Protein AF-A0AA35XBF5-F1 (afdb_monomer)

Sequence (201 aa):
MPLGVLSAVRQDTIADYASRIIAIAGVAMPTFWIGILVVYFLVAWFDWLPPLGYANVWDDPWRNLQQMFFPAVALGFYNMALIARVTRSSMLEVFREDYIRTARSKGLREGAVIIRHALKNAFLPIITISGWQVGRLIAGTVVIETIFLVPGMGRLLVDSILHRDYTMIQSIVMVIAFMVLALNLVVDLLYAWLDPRIRYE

Nearest PDB structures (foldseek):
  8wda-assembly1_B  TM=8.797E-01  e=2.941E-09  Mycobacterium tuberculosis H37Rv
  8wd9-assembly1_B  TM=8.761E-01  e=4.282E-09  Mycobacterium tuberculosis H37Rv
  8j5q-assembly1_B  TM=8.219E-01  e=5.401E-08  Mycobacterium tuberculosis H37Rv
  3dhw-assembly1_B  TM=7.199E-01  e=3.329E-02  Escherichia coli K-12
  5cwo-assembly2_B  TM=3.194E-01  e=4.189E+00  synthetic construct

pLDDT: mean 85.46, std 8.57, range [41.94, 95.56]

Radius of gyration: 21.09 Å; Cα contacts (8 Å, |Δi|>4): 185; chains: 1; bounding box: 54×38×58 Å

Structure (mmCIF, N/CA/C/O backbone):
data_AF-A0AA35XBF5-F1
#
_entry.id   AF-A0AA35XBF5-F1
#
loop_
_atom_site.group_PDB
_atom_site.id
_atom_site.type_symbol
_atom_site.label_atom_id
_atom_site.label_alt_id
_atom_site.label_comp_id
_atom_site.label_asym_id
_atom_site.label_entity_id
_atom_site.label_seq_id
_atom_site.pdbx_PDB_ins_code
_atom_site.Cartn_x
_atom_site.Cartn_y
_atom_site.Cartn_z
_atom_site.occupancy
_atom_site.B_iso_or_equiv
_atom_site.auth_seq_id
_atom_site.auth_comp_id
_atom_site.auth_asym_id
_atom_site.auth_atom_id
_atom_site.pdbx_PDB_model_num
ATOM 1 N N . MET A 1 1 ? -4.647 -4.499 6.662 1.00 76.81 1 MET A N 1
ATOM 2 C CA . MET A 1 1 ? -5.833 -4.588 7.546 1.00 76.81 1 MET A CA 1
ATOM 3 C C . MET A 1 1 ? -5.658 -5.559 8.719 1.00 76.81 1 MET A C 1
ATOM 5 O O . MET A 1 1 ? -5.676 -5.066 9.840 1.00 76.81 1 MET A O 1
ATOM 9 N N . PRO A 1 2 ? -5.424 -6.878 8.543 1.00 81.88 2 PRO A N 1
ATOM 10 C CA . PRO A 1 2 ? -5.404 -7.826 9.671 1.00 81.88 2 PRO A CA 1
ATOM 11 C C . PRO A 1 2 ? -4.330 -7.513 10.725 1.00 81.88 2 PRO A C 1
ATOM 13 O O . PRO A 1 2 ? -4.608 -7.604 11.916 1.00 81.88 2 PRO A O 1
ATOM 16 N N . LEU A 1 3 ? -3.147 -7.045 10.304 1.00 81.38 3 LEU A N 1
ATOM 17 C CA . LEU A 1 3 ? -2.089 -6.589 11.218 1.00 81.38 3 LEU A CA 1
ATOM 18 C C . LEU A 1 3 ? -2.539 -5.435 12.130 1.00 81.38 3 LEU A C 1
ATOM 20 O O . LEU A 1 3 ? -2.245 -5.450 13.320 1.00 81.38 3 LEU A O 1
ATOM 24 N N . GLY A 1 4 ? -3.286 -4.465 11.594 1.00 78.81 4 GLY A N 1
ATOM 25 C CA . GLY A 1 4 ? -3.795 -3.335 12.376 1.00 78.81 4 GLY A CA 1
ATOM 26 C C . GLY A 1 4 ? -4.900 -3.738 13.353 1.00 78.81 4 GLY A C 1
ATOM 27 O O . GLY A 1 4 ? -4.926 -3.254 14.479 1.00 78.81 4 GLY A O 1
ATOM 28 N N . VAL A 1 5 ? -5.769 -4.678 12.959 1.00 85.00 5 VAL A N 1
ATOM 29 C CA . VAL A 1 5 ? -6.795 -5.244 13.852 1.00 85.00 5 VAL A CA 1
ATOM 30 C C . VAL A 1 5 ? -6.144 -6.032 14.987 1.00 85.00 5 VAL A C 1
ATOM 32 O O . VAL A 1 5 ? -6.485 -5.822 16.146 1.00 85.00 5 VAL A O 1
ATOM 35 N N . LEU A 1 6 ? -5.176 -6.901 14.675 1.00 84.88 6 LEU A N 1
ATOM 36 C CA . LEU A 1 6 ? -4.470 -7.701 15.678 1.00 84.88 6 LEU A CA 1
ATOM 37 C C . LEU A 1 6 ? -3.740 -6.815 16.697 1.00 84.88 6 LEU A C 1
ATOM 39 O O . LEU A 1 6 ? -3.831 -7.062 17.897 1.00 84.88 6 LEU A O 1
ATOM 43 N N . SER A 1 7 ? -3.062 -5.775 16.212 1.00 81.00 7 SER A N 1
ATOM 44 C CA . SER A 1 7 ? -2.366 -4.774 17.026 1.00 81.00 7 SER A CA 1
ATOM 45 C C . SER A 1 7 ? -3.315 -3.985 17.935 1.00 81.00 7 SER A C 1
ATOM 47 O O . SER A 1 7 ? -3.003 -3.788 19.105 1.00 81.00 7 SER A O 1
ATOM 49 N N . ALA A 1 8 ? -4.497 -3.595 17.445 1.00 80.44 8 ALA A N 1
ATOM 50 C CA . ALA A 1 8 ? -5.493 -2.897 18.258 1.00 80.44 8 ALA A CA 1
ATOM 51 C C . ALA A 1 8 ? -6.139 -3.801 19.318 1.00 80.44 8 ALA A C 1
ATOM 53 O O . ALA A 1 8 ? -6.389 -3.359 20.435 1.00 80.44 8 ALA A O 1
ATOM 54 N N . VAL A 1 9 ? -6.414 -5.065 18.981 1.00 85.12 9 VAL A N 1
ATOM 55 C CA . VAL A 1 9 ? -7.021 -6.037 19.909 1.00 85.12 9 VAL A CA 1
ATOM 56 C C . VAL A 1 9 ? -6.042 -6.434 21.012 1.00 85.12 9 VAL A C 1
ATOM 58 O O . VAL A 1 9 ? -6.444 -6.615 22.157 1.00 85.12 9 VAL A O 1
ATOM 61 N N . ARG A 1 10 ? -4.754 -6.571 20.680 1.00 84.25 10 ARG A N 1
ATOM 62 C CA . ARG A 1 10 ? -3.684 -6.909 21.629 1.00 84.25 10 ARG A CA 1
ATOM 63 C C . ARG A 1 10 ? -2.828 -5.690 21.967 1.00 84.25 10 ARG A C 1
ATOM 65 O O . ARG A 1 10 ? -1.600 -5.767 21.895 1.00 84.25 10 ARG A O 1
ATOM 72 N N . GLN A 1 11 ? -3.476 -4.580 22.305 1.00 83.56 11 GLN A N 1
ATOM 73 C CA . GLN A 1 11 ? -2.803 -3.326 22.637 1.00 83.56 11 GLN A CA 1
ATOM 74 C C . GLN A 1 11 ? -1.725 -3.537 23.718 1.00 83.56 11 GLN A C 1
ATOM 76 O O . GLN A 1 11 ? -1.929 -4.302 24.658 1.00 83.56 11 GLN A O 1
ATOM 81 N N . ASP A 1 12 ? -0.576 -2.875 23.556 1.00 84.00 12 ASP A N 1
ATOM 82 C CA . ASP A 1 12 ? 0.548 -2.870 24.508 1.00 84.00 12 ASP A CA 1
ATOM 83 C C . ASP A 1 12 ? 1.229 -4.238 24.725 1.00 84.00 12 ASP A C 1
ATOM 85 O O . ASP A 1 12 ? 2.049 -4.410 25.626 1.00 84.00 12 ASP A O 1
ATOM 89 N N . THR A 1 13 ? 0.961 -5.213 23.851 1.00 89.19 13 THR A N 1
ATOM 90 C CA . THR A 1 13 ? 1.674 -6.501 23.826 1.00 89.19 13 THR A CA 1
ATOM 91 C C . THR A 1 13 ? 2.880 -6.477 22.884 1.00 89.19 13 THR A C 1
ATOM 93 O O . THR A 1 13 ? 2.988 -5.625 22.004 1.00 89.19 13 THR A O 1
ATOM 96 N N . ILE A 1 14 ? 3.774 -7.468 22.994 1.00 85.25 14 ILE A N 1
ATOM 97 C CA . ILE A 1 14 ? 4.930 -7.636 22.088 1.00 85.25 14 ILE A CA 1
ATOM 98 C C . ILE A 1 14 ? 4.492 -7.660 20.613 1.00 85.25 14 ILE A C 1
ATOM 100 O O . ILE A 1 14 ? 5.166 -7.091 19.757 1.00 85.25 14 ILE A O 1
ATOM 104 N N . ALA A 1 15 ? 3.337 -8.263 20.314 1.00 81.81 15 ALA A N 1
ATOM 105 C CA . ALA A 1 15 ? 2.780 -8.279 18.963 1.00 81.81 15 ALA A CA 1
ATOM 106 C C . ALA A 1 15 ? 2.394 -6.870 18.475 1.00 81.81 15 ALA A C 1
ATOM 108 O O . ALA A 1 15 ? 2.631 -6.543 17.311 1.00 81.81 15 ALA A O 1
ATOM 109 N N . ASP A 1 16 ? 1.852 -6.021 19.356 1.00 85.50 16 ASP A N 1
ATOM 110 C CA . ASP A 1 16 ? 1.576 -4.614 19.052 1.00 85.50 16 ASP A CA 1
ATOM 111 C C . ASP A 1 16 ? 2.882 -3.849 18.798 1.00 85.50 16 ASP A C 1
ATOM 113 O O . ASP A 1 16 ? 3.040 -3.246 17.736 1.00 85.50 16 ASP A O 1
ATOM 117 N N . TYR A 1 17 ? 3.870 -3.962 19.690 1.00 86.62 17 TYR A N 1
ATOM 118 C CA . TYR A 1 17 ? 5.183 -3.329 19.510 1.00 86.62 17 TYR A CA 1
ATOM 119 C C . TYR A 1 17 ? 5.867 -3.738 18.199 1.00 86.62 17 TYR A C 1
ATOM 121 O O . TYR A 1 17 ? 6.285 -2.865 17.436 1.00 86.62 17 TYR A O 1
ATOM 129 N N . ALA A 1 18 ? 5.919 -5.036 17.886 1.00 87.06 18 ALA A N 1
ATOM 130 C CA . ALA A 1 18 ? 6.495 -5.533 16.638 1.00 87.06 18 ALA A CA 1
ATOM 131 C C . ALA A 1 18 ? 5.758 -4.968 15.413 1.00 87.06 18 ALA A C 1
ATOM 133 O O . ALA A 1 18 ? 6.385 -4.455 14.485 1.00 87.06 18 ALA A O 1
ATOM 134 N N . SER A 1 19 ? 4.421 -4.984 15.431 1.00 85.06 19 SER A N 1
ATOM 135 C CA . SER A 1 19 ? 3.613 -4.446 14.332 1.00 85.06 19 SER A CA 1
ATOM 136 C C . SER A 1 19 ? 3.820 -2.941 14.123 1.00 85.06 19 SER A C 1
ATOM 138 O O . SER A 1 19 ? 3.867 -2.480 12.983 1.00 85.06 19 SER A O 1
ATOM 140 N N . ARG A 1 20 ? 4.006 -2.175 15.207 1.00 85.81 20 ARG A N 1
ATOM 141 C CA . ARG A 1 20 ? 4.268 -0.733 15.158 1.00 85.81 20 ARG A CA 1
ATOM 142 C C . ARG A 1 20 ? 5.651 -0.438 14.604 1.00 85.81 20 ARG A C 1
ATOM 144 O O . ARG A 1 20 ? 5.763 0.454 13.772 1.00 85.81 20 ARG A O 1
ATOM 151 N N . ILE A 1 21 ? 6.674 -1.187 15.014 1.00 88.56 21 ILE A N 1
ATOM 152 C CA . ILE A 1 21 ? 8.032 -1.044 14.470 1.00 88.56 21 ILE A CA 1
ATOM 153 C C . ILE A 1 21 ? 8.018 -1.315 12.964 1.00 88.56 21 ILE A C 1
ATOM 155 O O . ILE A 1 21 ? 8.494 -0.482 12.198 1.00 88.56 21 ILE A O 1
ATOM 159 N N . ILE A 1 22 ? 7.398 -2.417 12.531 1.00 86.81 22 ILE A N 1
ATOM 160 C CA . ILE A 1 22 ? 7.273 -2.765 11.107 1.00 86.81 22 ILE A CA 1
ATOM 161 C C . ILE A 1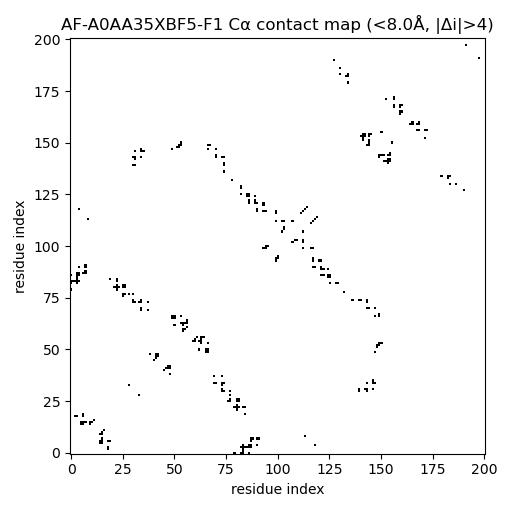 22 ? 6.511 -1.675 10.342 1.00 86.81 22 ILE A C 1
ATOM 163 O O . ILE A 1 22 ? 6.952 -1.243 9.279 1.00 86.81 22 ILE A O 1
ATOM 167 N N . ALA A 1 23 ? 5.391 -1.188 10.884 1.00 85.75 23 ALA A N 1
ATOM 168 C CA . ALA A 1 23 ? 4.597 -0.147 10.237 1.00 85.75 23 ALA A CA 1
ATOM 169 C C . ALA A 1 23 ? 5.339 1.199 10.156 1.00 85.75 23 ALA A C 1
ATOM 171 O O . ALA A 1 23 ? 5.258 1.892 9.145 1.00 85.75 23 ALA A O 1
ATOM 172 N N . ILE A 1 24 ? 6.077 1.586 11.197 1.00 86.94 24 ILE A N 1
ATOM 173 C CA . ILE A 1 24 ? 6.873 2.819 11.193 1.00 86.94 24 ILE A CA 1
ATOM 174 C C . ILE A 1 24 ? 8.018 2.697 10.189 1.00 86.94 24 ILE A C 1
ATOM 176 O O . ILE A 1 24 ? 8.184 3.589 9.362 1.00 86.94 24 ILE A O 1
ATOM 180 N N . ALA A 1 25 ? 8.746 1.579 10.206 1.00 87.44 25 ALA A N 1
ATOM 181 C CA . ALA A 1 25 ? 9.820 1.305 9.259 1.00 87.44 25 ALA A CA 1
ATOM 182 C C . ALA A 1 25 ? 9.316 1.346 7.806 1.00 87.44 25 ALA A C 1
ATOM 184 O O . ALA A 1 25 ? 9.925 1.994 6.958 1.00 87.44 25 ALA A O 1
ATOM 185 N N . GLY A 1 26 ? 8.164 0.725 7.529 1.00 83.94 26 GLY A N 1
ATOM 186 C CA . GLY A 1 26 ? 7.565 0.711 6.194 1.00 83.94 26 GLY A CA 1
ATOM 187 C C . GLY A 1 26 ? 7.050 2.063 5.709 1.00 83.94 26 GLY A C 1
ATOM 188 O O . GLY A 1 26 ? 7.094 2.319 4.512 1.00 83.94 26 GLY A O 1
ATOM 189 N N . VAL A 1 27 ? 6.596 2.947 6.605 1.00 84.31 27 VAL A N 1
ATOM 190 C CA . VAL A 1 27 ? 6.184 4.310 6.223 1.00 84.31 27 VAL A CA 1
ATOM 191 C C . VAL A 1 27 ? 7.380 5.261 6.100 1.00 84.31 27 VAL A C 1
ATOM 193 O O . VAL A 1 27 ? 7.328 6.189 5.294 1.00 84.31 27 VAL A O 1
ATOM 196 N N . ALA A 1 28 ? 8.437 5.054 6.888 1.00 87.06 28 ALA A N 1
ATOM 197 C CA . ALA A 1 28 ? 9.626 5.905 6.895 1.00 87.06 28 ALA A CA 1
ATOM 198 C C . ALA A 1 28 ? 10.549 5.654 5.694 1.00 87.06 28 ALA A C 1
ATOM 200 O O . ALA A 1 28 ? 11.228 6.574 5.240 1.00 87.06 28 ALA A O 1
ATOM 201 N N . MET A 1 29 ? 10.581 4.424 5.177 1.00 86.19 29 MET A N 1
ATOM 202 C CA . MET A 1 29 ? 11.414 4.076 4.031 1.00 86.19 29 MET A CA 1
ATOM 203 C C . MET A 1 29 ? 10.724 4.412 2.700 1.00 86.19 29 MET A C 1
ATOM 205 O O . MET A 1 29 ? 9.558 4.062 2.502 1.00 86.19 29 MET A O 1
ATOM 209 N N . PRO A 1 30 ? 11.436 5.037 1.745 1.00 86.06 30 PRO A N 1
ATOM 210 C CA . PRO A 1 30 ? 10.938 5.182 0.384 1.00 86.06 30 PRO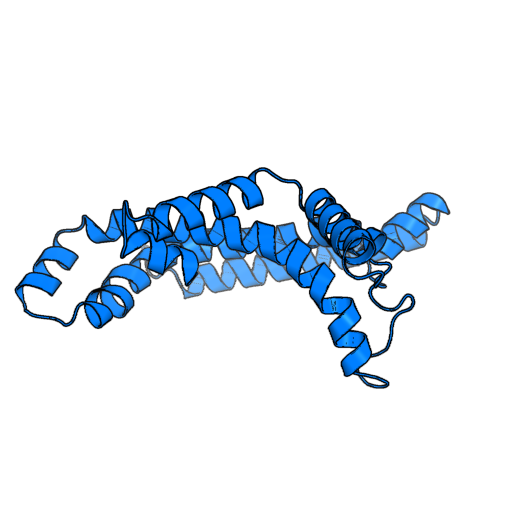 A CA 1
ATOM 211 C C . PRO A 1 30 ? 10.685 3.820 -0.280 1.00 86.06 30 PRO A C 1
ATOM 213 O O . PRO A 1 30 ? 11.452 2.874 -0.099 1.00 86.06 30 PRO A O 1
ATOM 216 N N . THR A 1 31 ? 9.647 3.722 -1.114 1.00 84.81 31 THR A N 1
ATOM 217 C CA . THR A 1 31 ? 9.275 2.473 -1.811 1.00 84.81 31 THR A CA 1
ATOM 218 C C . THR A 1 31 ? 10.399 1.922 -2.687 1.00 84.81 31 THR A C 1
ATOM 220 O O . THR A 1 31 ? 10.658 0.721 -2.674 1.00 84.81 31 THR A O 1
ATOM 223 N N . PHE A 1 32 ? 11.109 2.790 -3.411 1.00 86.19 32 PHE A N 1
ATOM 224 C CA . PHE A 1 32 ? 12.245 2.388 -4.243 1.00 86.19 32 PHE A CA 1
ATOM 225 C C . PHE A 1 32 ? 13.388 1.794 -3.412 1.00 86.19 32 PHE A C 1
ATOM 227 O O . PHE A 1 32 ? 14.015 0.828 -3.833 1.00 86.19 32 PHE A O 1
ATOM 234 N N . TRP A 1 33 ? 13.624 2.334 -2.212 1.00 89.56 33 TRP A N 1
ATOM 235 C CA . TRP A 1 33 ? 14.660 1.851 -1.305 1.00 89.56 33 TRP A CA 1
ATOM 236 C C . TRP A 1 33 ? 14.336 0.438 -0.827 1.00 89.56 33 TRP A C 1
ATOM 238 O O . TRP A 1 33 ? 15.199 -0.433 -0.840 1.00 89.56 33 TRP A O 1
ATOM 248 N N . ILE A 1 34 ? 13.067 0.184 -0.491 1.00 88.31 34 ILE A N 1
ATOM 249 C CA . ILE A 1 34 ? 12.581 -1.161 -0.162 1.00 88.31 34 ILE A CA 1
ATOM 250 C C . ILE A 1 34 ? 12.789 -2.106 -1.351 1.00 88.31 34 ILE A C 1
ATOM 252 O O . ILE A 1 34 ? 13.288 -3.210 -1.159 1.00 88.31 34 ILE A O 1
ATOM 256 N N . GLY A 1 35 ? 12.476 -1.671 -2.576 1.00 88.69 35 GLY A N 1
ATOM 257 C CA . GLY A 1 35 ? 12.735 -2.453 -3.789 1.00 88.69 35 GLY A CA 1
ATOM 258 C C . GLY A 1 35 ? 14.209 -2.841 -3.948 1.00 88.69 35 GLY A C 1
ATOM 259 O O . GLY A 1 35 ? 14.515 -4.013 -4.154 1.00 88.69 35 GLY A O 1
ATOM 260 N N . ILE A 1 36 ? 15.125 -1.883 -3.773 1.00 89.31 36 ILE A N 1
ATOM 261 C CA . ILE A 1 36 ? 16.575 -2.127 -3.836 1.00 89.31 36 ILE A CA 1
ATOM 262 C C . ILE A 1 36 ? 17.022 -3.090 -2.732 1.00 89.31 36 ILE A C 1
ATOM 264 O O . ILE A 1 36 ? 17.758 -4.031 -3.014 1.00 89.31 36 ILE A O 1
ATOM 268 N N . LEU A 1 37 ? 16.567 -2.894 -1.489 1.00 90.88 37 LEU A N 1
ATOM 269 C CA . LEU A 1 37 ? 16.912 -3.775 -0.369 1.00 90.88 37 LEU A CA 1
ATOM 270 C C . LEU A 1 37 ? 16.419 -5.206 -0.585 1.00 90.88 37 LEU A C 1
ATOM 272 O O . LEU A 1 37 ? 17.128 -6.143 -0.238 1.00 90.88 37 LEU A O 1
ATOM 276 N N . VAL A 1 38 ? 15.232 -5.379 -1.169 1.00 89.31 38 VAL A N 1
ATOM 277 C CA . VAL A 1 38 ? 14.694 -6.699 -1.519 1.00 89.31 38 VAL A CA 1
ATOM 278 C C . VAL A 1 38 ? 15.596 -7.390 -2.538 1.00 89.31 38 VAL A C 1
ATOM 280 O O . VAL A 1 38 ? 15.988 -8.531 -2.314 1.00 89.31 38 VAL A O 1
ATOM 283 N N . VAL A 1 39 ? 15.976 -6.701 -3.618 1.00 88.31 39 VAL A N 1
ATOM 284 C CA . VAL A 1 39 ? 16.889 -7.260 -4.630 1.00 88.31 39 VAL A CA 1
ATOM 285 C C . VAL A 1 39 ? 18.248 -7.591 -4.015 1.00 88.31 39 VAL A C 1
ATOM 287 O O . VAL A 1 39 ? 18.748 -8.699 -4.192 1.00 88.31 39 VAL A O 1
ATOM 290 N N . TYR A 1 40 ? 18.823 -6.662 -3.248 1.00 89.94 40 TYR A N 1
ATOM 291 C CA . TYR A 1 40 ? 20.104 -6.860 -2.574 1.00 89.94 40 TYR A CA 1
ATOM 292 C C . TYR A 1 40 ? 20.072 -8.061 -1.624 1.00 89.94 40 TYR A C 1
ATOM 294 O O . TYR A 1 40 ? 20.987 -8.877 -1.635 1.00 89.94 40 TYR A O 1
ATOM 302 N N . PHE A 1 41 ? 19.007 -8.198 -0.833 1.00 90.62 41 PHE A N 1
ATOM 303 C CA . PHE A 1 41 ? 18.837 -9.310 0.094 1.00 90.62 41 PHE A CA 1
ATOM 304 C C . PHE A 1 41 ? 18.747 -10.657 -0.631 1.00 90.62 41 PHE A C 1
ATOM 306 O O . PHE A 1 41 ? 19.412 -11.606 -0.226 1.00 90.62 41 PHE A O 1
ATOM 313 N N . LEU A 1 42 ? 17.973 -10.738 -1.718 1.00 88.81 42 LEU A N 1
ATOM 314 C CA . LEU A 1 42 ? 17.852 -11.961 -2.516 1.00 88.81 42 LEU A CA 1
ATOM 315 C C . LEU A 1 42 ? 19.196 -12.397 -3.105 1.00 88.81 42 LEU A C 1
ATOM 317 O O . LEU A 1 42 ? 19.556 -13.567 -3.009 1.00 88.81 42 LEU A O 1
ATOM 321 N N . VAL A 1 43 ? 19.965 -11.448 -3.639 1.00 90.44 43 VAL A N 1
ATOM 322 C CA . VAL A 1 43 ? 21.296 -11.729 -4.183 1.00 90.44 43 VAL A CA 1
ATOM 323 C C . VAL A 1 43 ? 22.260 -12.144 -3.077 1.00 90.44 43 VAL A C 1
ATOM 325 O O . VAL A 1 43 ? 22.903 -13.175 -3.193 1.00 90.44 43 VAL A O 1
ATOM 328 N N . ALA A 1 44 ? 22.347 -11.375 -1.991 1.00 91.62 44 ALA A N 1
ATOM 329 C CA . ALA A 1 44 ? 23.362 -11.582 -0.961 1.00 91.62 44 ALA A CA 1
ATOM 330 C C . ALA A 1 44 ? 23.157 -12.853 -0.121 1.00 91.62 44 ALA A C 1
ATOM 332 O O . ALA A 1 44 ? 24.125 -13.375 0.424 1.00 91.62 44 ALA A O 1
ATOM 333 N N . TRP A 1 45 ? 21.913 -13.317 0.038 1.00 90.31 45 TRP A N 1
ATOM 334 C CA . TRP A 1 45 ? 21.597 -14.488 0.867 1.00 90.31 45 TRP A CA 1
ATOM 335 C C . TRP A 1 45 ? 21.251 -15.744 0.075 1.00 90.31 45 TRP A C 1
ATOM 337 O O . TRP A 1 45 ? 21.491 -16.843 0.569 1.00 90.31 45 TRP A O 1
ATOM 347 N N . PHE A 1 46 ? 20.645 -15.599 -1.103 1.00 88.81 46 PHE A N 1
ATOM 348 C CA . PHE A 1 46 ? 20.136 -16.733 -1.876 1.00 88.81 46 PHE A CA 1
ATOM 349 C C . PHE A 1 46 ? 20.862 -16.925 -3.209 1.00 88.81 46 PHE A C 1
ATOM 351 O O . PHE A 1 46 ? 20.518 -17.864 -3.924 1.00 88.81 46 PHE A O 1
ATOM 358 N N . ASP A 1 47 ? 21.805 -16.041 -3.566 1.00 86.25 47 ASP A N 1
ATOM 359 C CA . ASP A 1 47 ? 22.451 -15.996 -4.887 1.00 86.25 47 ASP A CA 1
ATOM 360 C C . ASP A 1 47 ? 21.429 -16.049 -6.040 1.00 86.25 47 ASP A C 1
ATOM 362 O O . ASP A 1 47 ? 21.683 -16.577 -7.125 1.00 86.25 47 ASP A O 1
ATOM 366 N N . TRP A 1 48 ? 20.230 -15.509 -5.797 1.00 85.44 48 TRP A N 1
ATOM 367 C CA . TRP A 1 48 ? 19.085 -15.639 -6.686 1.00 85.44 48 TRP A CA 1
ATOM 368 C C . TRP A 1 48 ? 18.504 -14.274 -7.031 1.00 85.44 48 TRP A C 1
ATOM 370 O O . TRP A 1 48 ? 18.333 -13.405 -6.177 1.00 85.44 48 TRP A O 1
ATOM 380 N N . LEU A 1 49 ? 18.153 -14.107 -8.302 1.00 81.00 49 LEU A N 1
ATOM 381 C CA . LEU A 1 49 ? 17.456 -12.938 -8.820 1.00 81.00 49 LEU A CA 1
ATOM 382 C C . LEU A 1 49 ? 16.156 -13.382 -9.485 1.00 81.00 49 LEU A C 1
ATOM 384 O O . LEU A 1 49 ? 16.150 -14.416 -10.164 1.00 81.00 49 LEU A O 1
ATOM 388 N N . PRO A 1 50 ? 15.078 -12.582 -9.366 1.00 76.81 50 PRO A N 1
ATOM 389 C CA . PRO A 1 50 ? 13.909 -12.757 -10.208 1.00 76.81 50 PRO A CA 1
ATOM 390 C C . PRO A 1 50 ? 14.354 -12.858 -11.673 1.00 76.81 50 PRO A C 1
ATOM 392 O O . PRO A 1 50 ? 15.206 -12.070 -12.097 1.00 76.81 50 PRO A O 1
ATOM 395 N N . PRO A 1 51 ? 13.825 -13.824 -12.444 1.00 71.75 51 PRO A N 1
ATOM 396 C CA . PRO A 1 51 ? 14.305 -14.081 -13.790 1.00 71.75 51 PRO A CA 1
ATOM 397 C C . PRO A 1 51 ? 14.262 -12.805 -14.631 1.00 71.75 51 PRO A C 1
ATOM 399 O O . PRO A 1 51 ? 13.194 -12.221 -14.817 1.00 71.75 51 PRO A O 1
ATOM 402 N N . LEU A 1 52 ? 15.420 -12.392 -15.143 1.00 67.38 52 LEU A N 1
ATOM 403 C CA . LEU A 1 52 ? 15.540 -11.229 -16.014 1.00 67.38 52 LEU A CA 1
ATOM 404 C C . LEU A 1 52 ? 14.810 -11.519 -17.341 1.00 67.38 52 LEU A C 1
ATOM 406 O O . LEU A 1 52 ? 14.970 -12.594 -17.925 1.00 67.38 52 LEU A O 1
ATOM 410 N N . GLY A 1 53 ? 13.984 -10.571 -17.791 1.00 67.81 53 GLY A N 1
ATOM 411 C CA . GLY A 1 53 ? 13.153 -10.678 -18.998 1.00 67.81 53 GLY A CA 1
ATOM 412 C C . GLY A 1 53 ? 11.713 -11.101 -18.704 1.00 67.81 53 GLY A C 1
ATOM 413 O O . GLY A 1 53 ? 11.489 -12.083 -18.012 1.00 67.81 53 GLY A O 1
ATOM 414 N N . TYR A 1 54 ? 10.733 -10.366 -19.226 1.00 72.81 54 TYR A N 1
ATOM 415 C CA . TYR A 1 54 ? 9.314 -10.567 -18.920 1.00 72.81 54 TYR A CA 1
ATOM 416 C C . TYR A 1 54 ? 8.758 -11.848 -19.548 1.00 72.81 54 TYR A C 1
ATOM 418 O O . TYR A 1 54 ? 8.804 -12.008 -20.766 1.00 72.81 54 TYR A O 1
ATOM 426 N N . ALA A 1 55 ? 8.217 -12.740 -18.719 1.00 79.88 55 ALA A N 1
ATOM 427 C CA . ALA A 1 55 ? 7.415 -13.864 -19.186 1.00 79.88 55 ALA A CA 1
ATOM 428 C C . ALA A 1 55 ? 5.945 -13.443 -19.246 1.00 79.88 55 ALA A C 1
ATOM 430 O O . ALA A 1 55 ? 5.413 -12.911 -18.266 1.00 79.88 55 ALA A O 1
ATOM 431 N N . ASN A 1 56 ? 5.274 -13.688 -20.373 1.00 81.50 56 ASN A N 1
ATOM 432 C CA . ASN A 1 56 ? 3.833 -13.478 -20.433 1.00 81.50 56 ASN A CA 1
ATOM 433 C C . ASN A 1 56 ? 3.134 -14.476 -19.508 1.00 81.50 56 ASN A C 1
ATOM 435 O O . ASN A 1 56 ? 3.504 -15.648 -19.446 1.00 81.50 56 ASN A O 1
ATOM 439 N N . VAL A 1 57 ? 2.066 -14.018 -18.857 1.00 84.19 57 VAL A N 1
ATOM 440 C CA . VAL A 1 57 ? 1.209 -14.850 -17.993 1.00 84.19 57 VAL A CA 1
ATOM 441 C C . VAL A 1 57 ? 0.688 -16.088 -18.734 1.00 84.19 57 VAL A C 1
ATOM 443 O O . VAL A 1 57 ? 0.516 -17.141 -18.129 1.00 84.19 57 VAL A O 1
ATOM 446 N N . TRP A 1 58 ? 0.442 -15.954 -20.040 1.00 87.50 58 TRP A N 1
ATOM 447 C CA . TRP A 1 58 ? -0.103 -17.013 -20.890 1.00 87.50 58 TRP A CA 1
ATOM 448 C C . TRP A 1 58 ? 0.927 -18.067 -21.305 1.00 87.50 58 TRP A C 1
ATOM 450 O O . TRP A 1 58 ? 0.538 -19.204 -21.554 1.00 87.50 58 TRP A O 1
ATOM 460 N N . ASP A 1 59 ? 2.211 -17.703 -21.359 1.00 88.38 59 ASP A N 1
ATOM 461 C CA . ASP A 1 59 ? 3.285 -18.602 -21.793 1.00 88.38 59 ASP A CA 1
ATOM 462 C C . ASP A 1 59 ? 3.872 -19.364 -20.598 1.00 88.38 59 ASP A C 1
ATOM 464 O O . ASP A 1 59 ? 4.011 -20.585 -20.632 1.00 88.38 59 ASP A O 1
ATOM 468 N N . ASP A 1 60 ? 4.195 -18.645 -19.519 1.00 87.12 60 ASP A N 1
ATOM 469 C CA . ASP A 1 60 ? 4.743 -19.222 -18.291 1.00 87.12 60 ASP A CA 1
ATOM 470 C C . ASP A 1 60 ? 4.220 -18.458 -17.060 1.00 87.12 60 ASP A C 1
ATOM 472 O O . ASP A 1 60 ? 4.829 -17.478 -16.602 1.00 87.12 60 ASP A O 1
ATOM 476 N N . PRO A 1 61 ? 3.079 -18.893 -16.494 1.00 87.94 61 PRO A N 1
ATOM 477 C CA . PRO A 1 61 ? 2.467 -18.216 -15.357 1.00 87.94 61 PRO A CA 1
ATOM 478 C C . PRO A 1 61 ? 3.329 -18.302 -14.093 1.00 87.94 61 PRO A C 1
ATOM 480 O O . PRO A 1 61 ? 3.285 -17.398 -13.257 1.00 87.94 61 PRO A O 1
ATOM 483 N N . TRP A 1 62 ? 4.131 -19.361 -13.937 1.00 87.00 62 TRP A N 1
ATOM 484 C CA . TRP A 1 62 ? 4.972 -19.536 -12.755 1.00 87.00 62 TRP A CA 1
ATOM 485 C C . TRP A 1 62 ? 6.129 -18.540 -12.756 1.00 87.00 62 TRP A C 1
ATOM 487 O O . TRP A 1 62 ? 6.366 -17.850 -11.760 1.00 87.00 62 TRP A O 1
ATOM 497 N N . ARG A 1 63 ? 6.801 -18.400 -13.902 1.00 84.50 63 ARG A N 1
ATOM 498 C CA . ARG A 1 63 ? 7.871 -17.416 -14.080 1.00 84.50 63 ARG A CA 1
ATOM 499 C C . ARG A 1 63 ? 7.354 -15.986 -13.958 1.00 84.50 63 ARG A C 1
ATOM 501 O O . ARG A 1 63 ? 7.995 -15.169 -13.300 1.00 84.50 63 ARG A O 1
ATOM 508 N N . ASN A 1 64 ? 6.180 -15.694 -14.518 1.00 87.12 64 ASN A N 1
ATOM 509 C CA . ASN A 1 64 ? 5.549 -14.385 -14.366 1.00 87.12 64 ASN A CA 1
ATOM 510 C C . ASN A 1 64 ? 5.262 -14.056 -12.889 1.00 87.12 64 ASN A C 1
ATOM 512 O O . ASN A 1 64 ? 5.594 -12.968 -12.417 1.00 87.12 64 ASN A O 1
ATOM 516 N N . LEU A 1 65 ? 4.730 -15.012 -12.122 1.00 85.81 65 LEU A N 1
ATOM 517 C CA . LEU A 1 65 ? 4.436 -14.803 -10.705 1.00 85.81 65 LEU A CA 1
ATOM 518 C C . LEU A 1 65 ? 5.706 -14.533 -9.888 1.00 85.81 65 LEU A C 1
ATOM 520 O O . LEU A 1 65 ? 5.716 -13.617 -9.067 1.00 85.81 65 LEU A O 1
ATOM 524 N N . GLN A 1 66 ? 6.797 -15.262 -10.146 1.00 85.25 66 GLN A N 1
ATOM 525 C CA . GLN A 1 66 ? 8.096 -14.999 -9.512 1.00 85.25 66 GLN A CA 1
ATOM 526 C C . GLN A 1 66 ? 8.624 -13.591 -9.820 1.00 85.25 66 GLN A C 1
ATOM 528 O O . GLN A 1 66 ? 9.199 -12.940 -8.946 1.00 85.25 66 GLN A O 1
ATOM 533 N N . GLN A 1 67 ? 8.405 -13.109 -11.045 1.00 83.88 67 GLN A N 1
ATOM 534 C CA . GLN A 1 67 ? 8.813 -11.771 -11.475 1.00 83.88 67 GLN A CA 1
ATOM 535 C C . GLN A 1 67 ? 7.968 -10.672 -10.841 1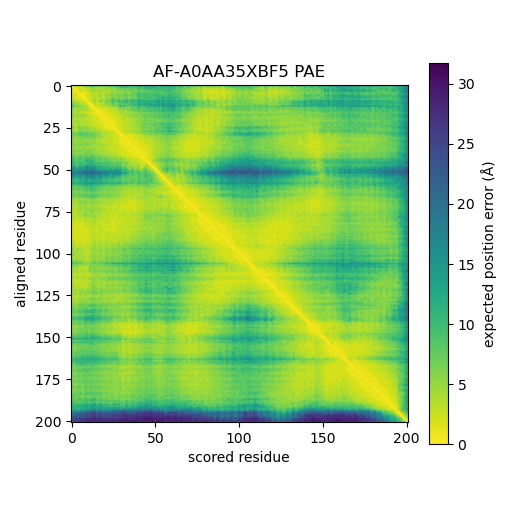.00 83.88 67 GLN A C 1
ATOM 537 O O . GLN A 1 67 ? 8.509 -9.636 -10.469 1.00 83.88 67 GLN A O 1
ATOM 542 N N . MET A 1 68 ? 6.659 -10.885 -10.692 1.00 86.62 68 MET A N 1
ATOM 543 C CA . MET A 1 68 ? 5.744 -9.878 -10.149 1.00 86.62 68 MET A CA 1
ATOM 544 C C . MET A 1 68 ? 5.690 -9.865 -8.618 1.00 86.62 68 MET A C 1
ATOM 546 O O . MET A 1 68 ? 5.353 -8.834 -8.037 1.00 86.62 68 MET A O 1
ATOM 550 N N . PHE A 1 69 ? 6.050 -10.965 -7.949 1.00 89.44 69 PHE A N 1
ATOM 551 C CA . PHE A 1 69 ? 5.936 -11.095 -6.495 1.00 89.44 69 PHE A CA 1
ATOM 552 C C . PHE A 1 69 ? 6.729 -10.024 -5.735 1.00 89.44 69 PHE A C 1
ATOM 554 O O . PHE A 1 69 ? 6.164 -9.296 -4.923 1.00 89.44 69 PHE A O 1
ATOM 561 N N . PHE A 1 70 ? 8.026 -9.879 -6.011 1.00 88.19 70 PHE A N 1
ATOM 562 C CA . PHE A 1 70 ? 8.880 -8.926 -5.293 1.00 88.19 70 PHE A CA 1
ATOM 563 C C . PHE A 1 70 ? 8.562 -7.449 -5.583 1.00 88.19 70 PHE A C 1
ATOM 565 O O . PHE A 1 70 ? 8.471 -6.684 -4.618 1.00 88.19 70 PHE A O 1
ATOM 572 N N . PRO A 1 71 ? 8.301 -7.033 -6.840 1.00 88.31 71 PRO A N 1
ATOM 573 C CA . PRO A 1 71 ? 7.741 -5.714 -7.132 1.00 88.31 71 PRO A CA 1
ATOM 574 C C . PRO A 1 71 ? 6.445 -5.439 -6.363 1.00 88.31 71 PRO A C 1
ATOM 576 O O . PRO A 1 71 ? 6.290 -4.373 -5.763 1.00 88.31 71 PRO A O 1
ATOM 579 N N . ALA A 1 72 ? 5.525 -6.410 -6.337 1.00 88.94 72 ALA A N 1
ATOM 580 C CA . ALA A 1 72 ? 4.250 -6.279 -5.642 1.00 88.94 72 ALA A CA 1
ATOM 581 C C . ALA A 1 72 ? 4.436 -6.166 -4.125 1.00 88.94 72 ALA A C 1
ATOM 583 O O . ALA A 1 72 ? 3.763 -5.358 -3.487 1.00 88.94 72 ALA A O 1
ATOM 584 N N . VAL A 1 73 ? 5.377 -6.914 -3.542 1.00 89.12 73 VAL A N 1
ATOM 585 C CA . VAL A 1 73 ? 5.735 -6.794 -2.123 1.00 89.12 73 VAL A CA 1
ATOM 586 C C . VAL A 1 73 ? 6.341 -5.422 -1.833 1.00 89.12 73 VAL A C 1
ATOM 588 O O . VAL A 1 73 ? 5.916 -4.779 -0.878 1.00 89.12 73 VAL A O 1
ATOM 591 N N . ALA A 1 74 ? 7.269 -4.929 -2.657 1.00 88.44 74 ALA A N 1
ATOM 592 C CA . ALA A 1 74 ? 7.904 -3.625 -2.451 1.00 88.44 74 ALA A CA 1
ATOM 593 C C . ALA A 1 74 ? 6.889 -2.467 -2.498 1.00 88.44 74 ALA A C 1
ATOM 595 O O . ALA A 1 74 ? 6.895 -1.594 -1.628 1.00 88.44 74 ALA A O 1
ATOM 596 N N . LEU A 1 75 ? 5.967 -2.489 -3.466 1.00 87.31 75 LEU A N 1
ATOM 597 C CA . LEU A 1 75 ? 4.869 -1.519 -3.559 1.00 87.31 75 LEU A CA 1
ATOM 598 C C . LEU A 1 75 ? 3.854 -1.695 -2.422 1.00 87.31 75 LEU A C 1
ATOM 600 O O . LEU A 1 75 ? 3.412 -0.725 -1.799 1.00 87.31 75 LEU A O 1
ATOM 604 N N . GLY A 1 76 ? 3.489 -2.941 -2.135 1.00 88.31 76 GLY A N 1
ATOM 605 C CA . GLY A 1 76 ? 2.485 -3.304 -1.144 1.00 88.31 76 GLY A CA 1
ATOM 606 C C . GLY A 1 76 ? 2.924 -3.022 0.289 1.00 88.31 76 GLY A C 1
ATOM 607 O O . GLY A 1 76 ? 2.080 -2.681 1.111 1.00 88.31 76 GLY A O 1
ATOM 608 N N . PHE A 1 77 ? 4.220 -3.100 0.597 1.00 88.56 77 PHE A N 1
ATOM 609 C CA . PHE A 1 77 ? 4.738 -2.936 1.955 1.00 88.56 77 PHE A CA 1
ATOM 610 C C . PHE A 1 77 ? 4.454 -1.541 2.520 1.00 88.56 77 PHE A C 1
ATOM 612 O O . PHE A 1 77 ? 3.932 -1.421 3.629 1.00 88.56 77 PHE A O 1
ATOM 619 N N . TYR A 1 78 ? 4.696 -0.488 1.731 1.00 85.44 78 TYR A N 1
ATOM 620 C CA . TYR A 1 78 ? 4.369 0.889 2.118 1.00 85.44 78 TYR A CA 1
ATOM 621 C C . TYR A 1 78 ? 2.867 1.057 2.396 1.00 85.44 78 TYR A C 1
ATOM 623 O O . TYR A 1 78 ? 2.454 1.557 3.447 1.00 85.44 78 TYR A O 1
ATOM 631 N N . ASN A 1 79 ? 2.039 0.571 1.468 1.00 87.56 79 ASN A N 1
ATOM 632 C CA . ASN A 1 79 ? 0.584 0.661 1.562 1.00 87.56 79 ASN A CA 1
ATOM 633 C C . ASN A 1 79 ? 0.049 -0.119 2.771 1.00 87.56 79 ASN A C 1
ATOM 635 O O . ASN A 1 79 ? -0.799 0.380 3.513 1.00 87.56 79 ASN A O 1
ATOM 639 N N . MET A 1 80 ? 0.578 -1.324 2.998 1.00 89.69 80 MET A N 1
ATOM 640 C CA . MET A 1 80 ? 0.253 -2.185 4.131 1.00 89.69 80 MET A CA 1
ATOM 641 C C . MET A 1 80 ? 0.582 -1.490 5.450 1.00 89.69 80 MET A C 1
ATOM 643 O O . MET A 1 80 ? -0.265 -1.477 6.345 1.00 89.69 80 MET A O 1
ATOM 647 N N . ALA A 1 81 ? 1.780 -0.919 5.569 1.00 89.44 81 ALA A N 1
ATOM 648 C CA . ALA A 1 81 ? 2.247 -0.235 6.767 1.00 89.44 81 ALA A CA 1
ATOM 649 C C . ALA A 1 81 ? 1.346 0.958 7.1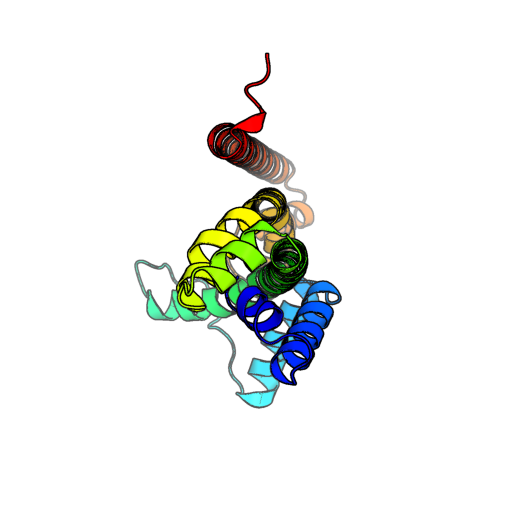23 1.00 89.44 81 ALA A C 1
ATOM 651 O O . ALA A 1 81 ? 0.911 1.093 8.272 1.00 89.44 81 ALA A O 1
ATOM 652 N N . LEU A 1 82 ? 0.979 1.769 6.124 1.00 88.38 82 LEU A N 1
ATOM 653 C CA . LEU A 1 82 ? 0.073 2.898 6.319 1.00 88.38 82 LEU A CA 1
ATOM 654 C C . LEU A 1 82 ? -1.329 2.436 6.742 1.00 88.38 82 LEU A C 1
ATOM 656 O O . LEU A 1 82 ? -1.854 2.908 7.752 1.00 88.38 82 LEU A O 1
ATOM 660 N N . ILE A 1 83 ? -1.913 1.473 6.021 1.00 90.50 83 ILE A N 1
ATOM 661 C CA . ILE A 1 83 ? -3.250 0.942 6.324 1.00 90.50 83 ILE A CA 1
ATOM 662 C C . ILE A 1 83 ? -3.270 0.286 7.705 1.00 90.50 83 ILE A C 1
ATOM 664 O O . ILE A 1 83 ? -4.235 0.463 8.444 1.00 90.50 83 ILE A O 1
ATOM 668 N N . ALA A 1 84 ? -2.231 -0.460 8.089 1.00 90.69 84 ALA A N 1
ATOM 669 C CA . ALA A 1 84 ? -2.140 -1.081 9.409 1.00 90.69 84 ALA A CA 1
ATOM 670 C C . ALA A 1 84 ? -2.144 -0.032 10.530 1.00 90.69 84 ALA A C 1
ATOM 672 O O . ALA A 1 84 ? -2.886 -0.189 11.500 1.00 90.69 84 ALA A O 1
ATOM 673 N N . ARG A 1 85 ? -1.384 1.060 10.366 1.00 90.06 85 ARG A N 1
ATOM 674 C CA . ARG A 1 85 ? -1.332 2.167 11.331 1.00 90.06 85 ARG A CA 1
ATOM 675 C C . ARG A 1 85 ? -2.685 2.862 11.486 1.00 90.06 85 ARG A C 1
ATOM 677 O O . ARG A 1 85 ? -3.131 3.073 12.610 1.00 90.06 85 ARG A O 1
ATOM 684 N N . VAL A 1 86 ? -3.336 3.184 10.368 1.00 91.00 86 VAL A N 1
ATOM 685 C CA . VAL A 1 86 ? -4.670 3.810 10.354 1.00 91.00 86 VAL A CA 1
ATOM 686 C C . VAL A 1 86 ? -5.696 2.882 10.992 1.00 91.00 86 VAL A C 1
ATOM 688 O O . VAL A 1 86 ? -6.391 3.287 11.915 1.00 91.00 86 VAL A O 1
ATOM 691 N N . THR A 1 87 ? -5.725 1.613 10.568 1.00 92.25 87 THR A N 1
ATOM 692 C CA . THR A 1 87 ? -6.637 0.597 11.115 1.00 92.25 87 THR A CA 1
ATOM 693 C C . THR A 1 87 ? -6.499 0.512 12.633 1.00 92.25 87 THR A C 1
ATOM 695 O O . THR A 1 87 ? -7.503 0.474 13.335 1.00 92.25 87 THR A O 1
ATOM 698 N N . ARG A 1 88 ? -5.264 0.519 13.156 1.00 90.88 88 ARG A N 1
ATOM 699 C CA . ARG A 1 88 ? -5.018 0.497 14.601 1.00 90.88 88 ARG A CA 1
ATOM 700 C C . ARG A 1 88 ? -5.593 1.734 15.293 1.00 90.88 88 ARG A C 1
ATOM 702 O O . ARG A 1 88 ? -6.302 1.572 16.278 1.00 90.88 88 ARG A O 1
ATOM 709 N N . SER A 1 89 ? -5.295 2.939 14.796 1.00 91.88 89 SER A N 1
ATOM 710 C CA . SER A 1 89 ? -5.795 4.193 15.392 1.00 91.88 89 SER A CA 1
ATOM 711 C C . SER A 1 89 ? -7.318 4.201 15.458 1.00 91.88 89 SER A C 1
ATOM 713 O O . SER A 1 89 ? -7.885 4.330 16.539 1.00 91.88 89 SER A O 1
ATOM 715 N N . SER A 1 90 ? -7.973 3.931 14.328 1.00 92.50 90 SER A N 1
ATOM 716 C CA . SER A 1 90 ? -9.433 3.946 14.234 1.00 92.50 90 SER A CA 1
ATOM 717 C C . SER A 1 90 ? -10.084 2.851 15.083 1.00 92.50 90 SER A C 1
ATOM 719 O O . SER A 1 90 ? -11.115 3.085 15.702 1.00 92.50 90 SER A O 1
ATOM 721 N N . MET A 1 91 ? -9.480 1.661 15.181 1.00 93.44 91 MET A N 1
ATOM 722 C CA . MET A 1 91 ? -9.971 0.606 16.078 1.00 93.44 91 MET A CA 1
ATOM 723 C C . MET A 1 91 ? -9.859 1.000 17.556 1.00 93.44 91 MET A C 1
ATOM 725 O O . MET A 1 91 ? -10.776 0.722 18.324 1.00 93.44 91 MET A O 1
ATOM 729 N N . LEU A 1 92 ? -8.760 1.645 17.963 1.00 91.62 92 LEU A N 1
ATOM 730 C CA . LEU A 1 92 ? -8.573 2.104 19.343 1.00 91.62 92 LEU A CA 1
ATOM 731 C C . LEU A 1 92 ? -9.519 3.247 19.714 1.00 91.62 92 LEU A C 1
ATOM 733 O O . LEU A 1 92 ? -10.003 3.276 20.842 1.00 91.62 92 LEU A O 1
ATOM 737 N N . GLU A 1 93 ? -9.790 4.162 18.782 1.00 91.50 93 GLU A N 1
ATOM 738 C CA . GLU A 1 93 ? -10.816 5.199 18.937 1.00 91.50 93 GLU A CA 1
ATOM 739 C C . GLU A 1 93 ? -12.190 4.557 19.146 1.00 91.50 93 GLU A C 1
ATOM 741 O O . GLU A 1 93 ? -12.846 4.812 20.151 1.00 91.50 93 GLU A O 1
ATOM 746 N N . VAL A 1 94 ? -12.571 3.621 18.274 1.00 92.75 94 VAL A N 1
ATOM 747 C CA . VAL A 1 94 ? -13.857 2.925 18.369 1.00 92.75 94 VAL A CA 1
ATOM 748 C C . VAL A 1 94 ? -13.983 2.094 19.651 1.00 92.75 94 VAL A C 1
ATOM 750 O O . VAL A 1 94 ? -15.049 2.064 20.260 1.00 92.75 94 VAL A O 1
ATOM 753 N N . PHE A 1 95 ? -12.920 1.435 20.119 1.00 92.06 95 PHE A N 1
ATOM 754 C CA . PHE A 1 95 ? -12.969 0.670 21.370 1.00 92.06 95 PHE A CA 1
ATOM 755 C C . PHE A 1 95 ? -13.239 1.520 22.618 1.00 92.06 95 PHE A C 1
ATOM 757 O O . PHE A 1 95 ? -13.639 0.956 23.639 1.00 92.06 95 PHE A O 1
ATOM 764 N N . ARG A 1 96 ? -13.034 2.842 22.550 1.00 91.69 96 ARG A N 1
ATOM 765 C CA . ARG A 1 96 ? -13.312 3.781 23.648 1.00 91.69 96 ARG A CA 1
ATOM 766 C C . ARG A 1 96 ? -14.766 4.257 23.681 1.00 91.69 96 ARG A C 1
ATOM 768 O O . ARG A 1 96 ? -15.141 4.932 24.631 1.00 91.69 96 ARG A O 1
ATOM 775 N N . GLU A 1 97 ? -15.573 3.887 22.692 1.00 93.50 97 GLU A N 1
ATOM 776 C CA . GLU A 1 97 ? -16.970 4.302 22.584 1.00 93.50 97 GLU A CA 1
ATOM 777 C C . GLU A 1 97 ? -17.910 3.507 23.507 1.00 93.50 97 GLU A C 1
ATOM 779 O O . GLU A 1 97 ? -17.797 2.284 23.672 1.00 93.50 97 GLU A O 1
ATOM 784 N N . ASP A 1 98 ? -18.927 4.182 24.047 1.00 93.38 98 ASP A N 1
ATOM 785 C CA . ASP A 1 98 ? -19.865 3.601 25.018 1.00 93.38 98 ASP A CA 1
ATOM 786 C C . ASP A 1 98 ? -20.703 2.447 24.445 1.00 93.38 98 ASP A C 1
ATOM 788 O O . ASP A 1 98 ? -21.056 1.494 25.156 1.00 93.38 98 ASP A O 1
ATOM 792 N N . TYR A 1 99 ? -20.993 2.466 23.140 1.00 91.19 99 TYR A N 1
ATOM 793 C CA . TYR A 1 99 ? -21.737 1.382 22.493 1.00 91.19 99 TYR A CA 1
ATOM 794 C C . TYR A 1 99 ? -20.937 0.072 22.439 1.00 91.19 99 TYR A C 1
ATOM 796 O O . TYR A 1 99 ? -21.538 -1.004 22.475 1.00 91.19 99 TYR A O 1
ATOM 804 N N . ILE A 1 100 ? -19.598 0.129 22.410 1.00 93.69 100 ILE A N 1
ATOM 805 C CA . ILE A 1 100 ? -18.742 -1.063 22.497 1.00 93.69 100 ILE A CA 1
ATOM 806 C C . ILE A 1 100 ? -18.787 -1.633 23.912 1.00 93.69 100 ILE A C 1
ATOM 808 O O . ILE A 1 100 ? -18.952 -2.844 24.087 1.00 93.69 100 ILE A O 1
ATOM 812 N N . ARG A 1 101 ? -18.715 -0.771 24.933 1.00 91.75 101 ARG A N 1
ATOM 813 C CA . ARG A 1 101 ? -18.866 -1.194 26.332 1.00 91.75 101 ARG A CA 1
ATOM 814 C C . ARG A 1 101 ? -20.231 -1.839 26.575 1.00 91.75 101 ARG A C 1
ATOM 816 O O . ARG A 1 101 ? -20.307 -2.881 27.221 1.00 91.75 101 ARG A O 1
ATOM 823 N N . THR A 1 102 ? -21.281 -1.272 25.987 1.00 93.31 102 THR A N 1
ATOM 824 C CA . THR A 1 102 ? -22.647 -1.814 26.035 1.00 93.31 102 THR A CA 1
ATOM 825 C C . THR A 1 102 ? -22.763 -3.157 25.307 1.00 93.31 102 THR A C 1
ATOM 827 O O . THR A 1 102 ? -23.439 -4.071 25.773 1.00 93.31 102 THR A O 1
ATOM 830 N N . ALA A 1 103 ? -22.097 -3.316 24.162 1.00 91.62 103 ALA A N 1
ATOM 831 C CA . ALA A 1 103 ? -22.063 -4.585 23.439 1.00 91.62 103 ALA A CA 1
ATOM 832 C C . ALA A 1 103 ? -21.392 -5.693 24.274 1.00 91.62 103 ALA A C 1
ATOM 834 O O . ALA A 1 103 ? -21.907 -6.810 24.345 1.00 91.62 103 ALA A O 1
ATOM 835 N N . ARG A 1 104 ? -20.287 -5.369 24.959 1.00 92.12 104 ARG A N 1
ATOM 836 C CA . ARG A 1 104 ? -19.594 -6.295 25.870 1.00 92.12 104 ARG A CA 1
ATOM 837 C C . ARG A 1 104 ? -20.430 -6.634 27.105 1.00 92.12 104 ARG A C 1
ATOM 839 O O . ARG A 1 104 ? -20.504 -7.803 27.471 1.00 92.12 104 ARG A O 1
ATOM 846 N N . SER A 1 105 ? -21.104 -5.658 27.719 1.00 93.94 105 SER A N 1
ATOM 847 C CA . SER A 1 105 ? -21.943 -5.902 28.906 1.00 93.94 105 SER A CA 1
ATOM 848 C C . SER A 1 105 ? -23.177 -6.758 28.608 1.00 93.94 105 SER A C 1
ATOM 850 O O . SER A 1 105 ? -23.641 -7.484 29.481 1.00 93.94 105 SER A O 1
ATOM 852 N N . LYS A 1 106 ? -23.661 -6.750 27.359 1.00 92.81 106 LYS A N 1
ATOM 853 C CA . LYS A 1 106 ? -24.700 -7.671 26.866 1.00 92.81 106 LYS A CA 1
ATOM 854 C C . LYS A 1 106 ? -24.217 -9.118 26.664 1.00 92.81 106 LYS A C 1
ATOM 856 O O . LYS A 1 106 ? -25.013 -9.958 26.258 1.00 92.81 106 LYS A O 1
ATOM 861 N N . GLY A 1 107 ? -22.939 -9.422 26.914 1.00 92.88 107 GLY A N 1
ATOM 862 C CA . GLY A 1 107 ? -22.381 -10.774 26.801 1.00 92.88 107 GLY A CA 1
ATOM 863 C C . GLY A 1 107 ? -22.062 -11.217 25.369 1.00 92.88 107 GLY A C 1
ATOM 864 O O . GLY A 1 107 ? -21.924 -12.413 25.108 1.00 92.88 107 GLY A O 1
ATOM 865 N N . LEU A 1 108 ? -21.951 -10.283 24.416 1.00 92.88 108 LEU A N 1
ATOM 866 C CA . LEU A 1 108 ? -21.552 -10.619 23.048 1.00 92.88 108 LEU A CA 1
ATOM 867 C C . LEU A 1 108 ? -20.124 -11.184 23.018 1.00 92.88 108 LEU A C 1
ATOM 869 O O . LEU A 1 108 ? -19.227 -10.698 23.703 1.00 92.88 108 LEU A O 1
ATOM 873 N N . ARG A 1 109 ? -19.900 -12.197 22.171 1.00 93.12 109 ARG A N 1
ATOM 874 C CA . ARG A 1 109 ? -18.566 -12.774 21.935 1.00 93.12 109 ARG A CA 1
ATOM 875 C C . ARG A 1 109 ? -17.600 -11.699 21.428 1.00 93.12 109 ARG A C 1
ATOM 877 O O . ARG A 1 109 ? -17.935 -10.981 20.487 1.00 93.12 109 ARG A O 1
ATOM 884 N N . GLU A 1 110 ? -16.375 -11.675 21.953 1.00 88.75 110 GLU A N 1
ATOM 885 C CA . GLU A 1 110 ? -15.373 -10.647 21.617 1.00 88.75 110 GLU A CA 1
ATOM 886 C C . GLU A 1 110 ? -15.101 -10.557 20.103 1.00 88.75 110 GLU A C 1
ATOM 888 O O . GLU A 1 110 ? -15.043 -9.467 19.547 1.00 88.75 110 GLU A O 1
ATOM 893 N N . GLY A 1 111 ? -15.058 -11.688 19.387 1.00 89.38 111 GLY A N 1
ATOM 894 C CA . GLY A 1 111 ? -14.908 -11.687 17.925 1.00 89.38 111 GLY A CA 1
ATOM 895 C C . GLY A 1 111 ? -16.055 -10.986 17.180 1.00 89.38 111 GLY A C 1
ATOM 896 O O . GLY A 1 111 ? -15.817 -10.302 16.185 1.00 89.38 111 GLY A O 1
ATOM 897 N N . ALA A 1 112 ? -17.292 -11.095 17.677 1.00 89.75 112 ALA A N 1
ATOM 898 C CA . ALA A 1 112 ? -18.437 -10.388 17.106 1.00 89.75 112 ALA A CA 1
ATOM 899 C C . ALA A 1 112 ? -18.374 -8.885 17.412 1.00 89.75 112 ALA A C 1
ATOM 901 O O . ALA A 1 112 ? -18.679 -8.078 16.536 1.00 89.75 112 ALA A O 1
ATOM 902 N N . VAL A 1 113 ? -17.921 -8.503 18.612 1.00 91.75 113 VAL A N 1
ATOM 903 C CA . VAL A 1 113 ? -17.670 -7.097 18.968 1.00 91.75 113 VAL A CA 1
ATOM 904 C C . VAL A 1 113 ? -16.602 -6.500 18.047 1.00 91.75 113 VAL A C 1
ATOM 906 O O . VAL A 1 113 ? -16.837 -5.457 17.442 1.00 91.75 113 VAL A O 1
ATOM 909 N N . ILE A 1 114 ? -15.480 -7.198 17.854 1.00 90.62 114 ILE A N 1
ATOM 910 C CA . ILE A 1 114 ? -14.374 -6.747 17.002 1.00 90.62 114 ILE A CA 1
ATOM 911 C C . ILE A 1 114 ? -14.818 -6.605 15.546 1.00 90.62 114 ILE A C 1
ATOM 913 O O . ILE A 1 114 ? -14.647 -5.540 14.969 1.00 90.62 114 ILE A O 1
ATOM 917 N N . ILE A 1 115 ? -15.388 -7.645 14.933 1.00 89.12 115 ILE A N 1
ATOM 918 C CA . ILE A 1 115 ? -15.676 -7.630 13.490 1.00 89.12 115 ILE A CA 1
ATOM 919 C C . ILE A 1 115 ? -16.914 -6.778 13.179 1.00 89.12 115 ILE A C 1
ATOM 921 O O . ILE A 1 115 ? -16.897 -5.961 12.259 1.00 89.12 115 ILE A O 1
ATOM 925 N N . ARG A 1 116 ? -18.006 -6.960 13.930 1.00 86.94 116 ARG A N 1
ATOM 926 C CA . ARG A 1 116 ? -19.317 -6.401 13.567 1.00 86.94 116 ARG A CA 1
ATOM 927 C C . ARG A 1 116 ? -19.547 -4.992 14.102 1.00 86.94 116 ARG A C 1
ATOM 929 O O . ARG A 1 116 ? -20.251 -4.228 13.446 1.00 86.94 116 ARG A O 1
ATOM 936 N N . HIS A 1 117 ? -18.986 -4.659 15.265 1.00 88.81 117 HIS A N 1
ATOM 937 C CA . HIS A 1 117 ? -19.189 -3.356 15.902 1.00 88.81 117 HIS A CA 1
ATOM 938 C C . HIS A 1 117 ? -17.967 -2.451 15.771 1.00 88.81 117 HIS A C 1
ATOM 940 O O . HIS A 1 117 ? -18.119 -1.301 15.378 1.00 88.81 117 HIS A O 1
ATOM 946 N N . ALA A 1 118 ? -16.766 -2.955 16.058 1.00 90.56 118 ALA A N 1
ATOM 947 C CA . ALA A 1 118 ? -15.578 -2.114 16.044 1.00 90.56 118 ALA A CA 1
ATOM 948 C C . ALA A 1 118 ? -15.048 -1.883 14.623 1.00 90.56 118 ALA A C 1
ATOM 950 O O . ALA A 1 118 ? -15.010 -0.754 14.140 1.00 90.56 118 ALA A O 1
ATOM 951 N N . LEU A 1 119 ? -14.722 -2.965 13.916 1.00 88.38 119 LEU A N 1
ATOM 952 C CA . LEU A 1 119 ? -14.114 -2.919 12.592 1.00 88.38 119 LEU A CA 1
ATOM 953 C C . LEU A 1 119 ? -15.036 -2.256 11.569 1.00 88.38 119 LEU A C 1
ATOM 955 O O . LEU A 1 119 ? -14.576 -1.411 10.812 1.00 88.38 119 LEU A O 1
ATOM 959 N N . LYS A 1 120 ? -16.340 -2.566 11.588 1.00 85.81 120 LYS A N 1
ATOM 960 C CA . LYS A 1 120 ? -17.324 -1.930 10.697 1.00 85.81 120 LYS A CA 1
ATOM 961 C C . LYS A 1 120 ? -17.320 -0.398 10.802 1.00 85.81 120 LYS A C 1
ATOM 963 O O . LYS A 1 120 ? -17.435 0.267 9.781 1.00 85.81 120 LYS A O 1
ATOM 968 N N . ASN A 1 121 ? -17.168 0.155 12.005 1.00 84.31 121 ASN A N 1
ATOM 969 C CA . ASN A 1 121 ? -17.132 1.606 12.210 1.00 84.31 121 ASN A CA 1
ATOM 970 C C . ASN A 1 121 ? -15.730 2.188 11.965 1.00 84.31 121 ASN A C 1
ATOM 972 O O . ASN A 1 121 ? -15.604 3.271 11.401 1.00 84.31 121 ASN A O 1
ATOM 976 N N . ALA A 1 122 ? -14.674 1.437 12.287 1.00 88.31 122 ALA A N 1
ATOM 977 C CA . ALA A 1 122 ? -13.293 1.800 11.970 1.00 88.31 122 ALA A CA 1
ATOM 978 C C . ALA A 1 122 ? -12.966 1.716 10.465 1.00 88.31 122 ALA A C 1
ATOM 980 O O . ALA A 1 122 ? -11.909 2.180 10.045 1.00 88.31 122 ALA A O 1
ATOM 981 N N . PHE A 1 123 ? -13.842 1.131 9.641 1.00 85.06 123 PHE A N 1
ATOM 982 C CA . PHE A 1 123 ? -13.649 1.012 8.194 1.00 85.06 123 PHE A CA 1
ATOM 983 C C . PHE A 1 123 ? -13.740 2.352 7.460 1.00 85.06 123 PHE A C 1
ATOM 985 O O . PHE A 1 123 ? -13.093 2.491 6.425 1.00 85.06 123 PHE A O 1
ATOM 992 N N . LEU A 1 124 ? -14.480 3.336 7.987 1.00 82.00 124 LEU A N 1
ATOM 993 C CA . LEU A 1 124 ? -14.682 4.619 7.303 1.00 82.00 124 LEU A CA 1
ATOM 994 C C . LEU A 1 124 ? -13.340 5.326 7.007 1.00 82.00 124 LEU A C 1
ATOM 996 O O . LEU A 1 124 ? -13.039 5.513 5.827 1.00 82.00 124 LEU A O 1
ATOM 1000 N N . PRO A 1 125 ? -12.452 5.594 7.993 1.00 84.31 125 PRO A N 1
ATOM 1001 C CA . PRO A 1 125 ? -11.148 6.206 7.711 1.00 84.31 125 PRO A CA 1
ATOM 1002 C C . PRO A 1 125 ? -10.228 5.326 6.855 1.00 84.31 125 PRO A C 1
ATOM 1004 O O . PRO A 1 125 ? -9.413 5.830 6.081 1.00 84.31 125 PRO A O 1
ATOM 1007 N N . ILE A 1 126 ? -10.337 3.997 6.990 1.00 87.50 126 ILE A N 1
ATOM 1008 C CA . ILE A 1 126 ? -9.515 3.045 6.232 1.00 87.50 126 ILE A CA 1
ATOM 1009 C C . ILE A 1 126 ? -9.837 3.143 4.743 1.00 87.50 126 ILE A C 1
ATOM 1011 O O . ILE A 1 126 ? -8.913 3.166 3.929 1.00 87.50 126 ILE A O 1
ATOM 1015 N N . ILE A 1 127 ? -11.119 3.219 4.385 1.00 82.00 127 ILE A N 1
ATOM 1016 C CA . ILE A 1 127 ? -11.555 3.353 2.994 1.00 82.00 127 ILE A CA 1
ATOM 1017 C C . ILE A 1 127 ? -11.104 4.708 2.450 1.00 82.00 127 ILE A C 1
ATOM 1019 O O . ILE A 1 127 ? -10.470 4.718 1.398 1.00 82.00 127 ILE A O 1
ATOM 1023 N N . THR A 1 128 ? -11.283 5.795 3.220 1.00 79.62 128 THR A N 1
ATOM 1024 C CA . THR A 1 128 ? -10.824 7.158 2.872 1.00 79.62 128 THR A CA 1
ATOM 1025 C C . THR A 1 128 ? -9.350 7.217 2.477 1.00 79.62 128 THR A C 1
ATOM 1027 O O . THR A 1 128 ? -8.953 7.800 1.466 1.00 79.62 128 THR A O 1
ATOM 1030 N N . ILE A 1 129 ? -8.499 6.577 3.270 1.00 83.62 129 ILE A N 1
ATOM 1031 C CA . ILE A 1 129 ? -7.061 6.586 3.002 1.00 83.62 129 ILE A CA 1
ATOM 1032 C C . ILE A 1 129 ? -6.711 5.598 1.885 1.00 83.62 129 ILE A C 1
ATOM 1034 O O . ILE A 1 129 ? -5.824 5.875 1.079 1.00 83.62 129 ILE A O 1
ATOM 1038 N N . SER A 1 130 ? -7.413 4.465 1.796 1.00 82.94 130 SER A N 1
ATOM 1039 C CA . SER A 1 130 ? -7.170 3.468 0.748 1.00 82.94 130 SER A CA 1
ATOM 1040 C C . SER A 1 130 ? -7.482 4.014 -0.646 1.00 82.94 130 SER A C 1
ATOM 1042 O O . SER A 1 130 ? -6.687 3.785 -1.552 1.00 82.94 130 SER A O 1
ATOM 1044 N N . GLY A 1 131 ? -8.564 4.784 -0.817 1.00 76.75 131 GLY A N 1
ATOM 1045 C CA . GLY A 1 131 ? -8.894 5.406 -2.104 1.00 76.75 131 GLY A CA 1
ATOM 1046 C C . GLY A 1 131 ? -7.827 6.400 -2.565 1.00 76.75 131 GLY A C 1
ATOM 1047 O O . GLY A 1 131 ? -7.379 6.337 -3.707 1.00 76.75 131 GLY A O 1
ATOM 1048 N N . TRP A 1 132 ? -7.319 7.237 -1.653 1.00 78.12 132 TRP A N 1
ATOM 1049 C CA . TRP A 1 132 ? -6.215 8.153 -1.963 1.00 78.12 132 TRP A CA 1
ATOM 1050 C C . TRP A 1 132 ? -4.917 7.418 -2.347 1.00 78.12 132 TRP A C 1
ATOM 1052 O O . TRP A 1 132 ? -4.153 7.886 -3.195 1.00 78.12 132 TRP A O 1
ATOM 1062 N N . GLN A 1 133 ? -4.660 6.239 -1.770 1.00 81.19 133 GLN A N 1
ATOM 1063 C CA . GLN A 1 133 ? -3.457 5.470 -2.094 1.00 81.19 133 GLN A CA 1
ATOM 1064 C C . GLN A 1 133 ? -3.456 4.884 -3.507 1.00 81.19 133 GLN A C 1
ATOM 1066 O O . GLN A 1 133 ? -2.379 4.762 -4.090 1.00 81.19 133 GLN A O 1
ATOM 1071 N N . VAL A 1 134 ? -4.620 4.578 -4.090 1.00 75.62 134 VAL A N 1
ATOM 1072 C CA . VAL A 1 134 ? -4.703 4.029 -5.455 1.00 75.62 134 VAL A CA 1
ATOM 1073 C C . VAL A 1 134 ? -4.062 4.978 -6.472 1.00 75.62 134 VAL A C 1
ATOM 1075 O O . VAL A 1 134 ? -3.256 4.539 -7.289 1.00 75.62 134 VAL A O 1
ATOM 1078 N N . GLY A 1 135 ? -4.324 6.285 -6.375 1.00 72.31 135 GLY A N 1
ATOM 1079 C CA . GLY A 1 135 ? -3.696 7.277 -7.255 1.00 72.31 135 GLY A CA 1
ATOM 1080 C C . GLY A 1 135 ? -2.180 7.380 -7.052 1.00 72.31 135 GLY A C 1
ATOM 1081 O O . GLY A 1 135 ? -1.417 7.538 -8.004 1.00 72.31 135 GLY A O 1
ATOM 1082 N N . ARG A 1 136 ? -1.713 7.216 -5.809 1.00 77.00 136 ARG A N 1
ATOM 1083 C CA . ARG A 1 136 ? -0.287 7.285 -5.470 1.00 77.00 136 ARG A CA 1
ATOM 1084 C C . ARG A 1 136 ? 0.506 6.059 -5.934 1.00 77.00 136 ARG A C 1
ATOM 1086 O O . ARG A 1 136 ? 1.708 6.180 -6.179 1.00 77.00 136 ARG A O 1
ATOM 1093 N N . LEU A 1 137 ? -0.144 4.903 -6.084 1.00 80.62 137 LEU A N 1
ATOM 1094 C CA . LEU A 1 137 ? 0.499 3.688 -6.591 1.00 80.62 137 LEU A CA 1
ATOM 1095 C C . LEU A 1 137 ? 1.106 3.900 -7.978 1.00 80.62 137 LEU A C 1
ATOM 1097 O O . LEU A 1 137 ? 2.217 3.433 -8.200 1.00 80.62 137 LEU A O 1
ATOM 1101 N N . ILE A 1 138 ? 0.439 4.671 -8.843 1.00 80.25 138 ILE A N 1
ATOM 1102 C CA . ILE A 1 138 ? 0.875 4.938 -10.223 1.00 80.25 138 ILE A CA 1
ATOM 1103 C C . ILE A 1 138 ? 2.241 5.638 -10.257 1.00 80.25 138 ILE A C 1
ATOM 1105 O O . ILE A 1 138 ? 3.101 5.297 -11.067 1.00 80.25 138 ILE A O 1
ATOM 1109 N N . ALA A 1 139 ? 2.478 6.586 -9.347 1.00 73.56 139 ALA A N 1
ATOM 1110 C CA . ALA A 1 139 ? 3.775 7.252 -9.233 1.00 73.56 139 ALA A CA 1
ATOM 1111 C C . ALA A 1 139 ? 4.859 6.310 -8.678 1.00 73.56 139 ALA A C 1
ATOM 1113 O O . ALA A 1 139 ? 6.014 6.364 -9.096 1.00 73.56 139 ALA A O 1
ATOM 1114 N N . GLY A 1 140 ? 4.489 5.430 -7.740 1.00 75.00 140 GLY A N 1
ATOM 1115 C CA . GLY A 1 140 ? 5.402 4.459 -7.133 1.00 75.00 140 GLY A CA 1
ATOM 1116 C C . GLY A 1 140 ? 5.823 3.332 -8.079 1.00 75.00 140 GLY A C 1
ATOM 1117 O O . GLY A 1 140 ? 6.961 2.865 -7.996 1.00 75.00 140 GLY A O 1
ATOM 1118 N N . THR A 1 141 ? 4.939 2.914 -8.989 1.00 84.75 141 THR A N 1
ATOM 1119 C CA . THR A 1 141 ? 5.198 1.844 -9.963 1.00 84.75 141 THR A CA 1
ATOM 1120 C C . THR A 1 141 ? 6.310 2.197 -10.938 1.00 84.75 141 THR A C 1
ATOM 1122 O O . THR A 1 141 ? 7.130 1.332 -11.210 1.00 84.75 141 THR A O 1
ATOM 1125 N N . VAL A 1 142 ? 6.434 3.460 -11.368 1.00 86.62 142 VAL A N 1
ATOM 1126 C CA . VAL A 1 142 ? 7.461 3.896 -12.339 1.00 86.62 142 VAL A CA 1
ATOM 1127 C C . VAL A 1 142 ? 8.874 3.504 -11.895 1.00 86.62 142 VAL A C 1
ATOM 1129 O O . VAL A 1 142 ? 9.657 2.958 -12.667 1.00 86.62 142 VAL A O 1
ATOM 1132 N N . VAL A 1 143 ? 9.210 3.761 -10.629 1.00 85.88 143 VAL A N 1
ATOM 1133 C CA . VAL A 1 143 ? 10.558 3.485 -10.112 1.00 85.88 143 VAL A CA 1
ATOM 1134 C C . VAL A 1 143 ? 10.773 1.984 -9.904 1.00 85.88 143 VAL A C 1
ATOM 1136 O O . VAL A 1 143 ? 11.857 1.466 -10.166 1.00 85.88 143 VAL A O 1
ATOM 1139 N N . ILE A 1 144 ? 9.736 1.271 -9.463 1.00 88.94 144 ILE A N 1
ATOM 1140 C CA . ILE A 1 144 ? 9.785 -0.177 -9.235 1.00 88.94 144 ILE A CA 1
ATOM 1141 C C . ILE A 1 144 ? 9.892 -0.953 -10.556 1.00 88.94 144 ILE A C 1
ATOM 1143 O O . ILE A 1 144 ? 10.661 -1.909 -10.627 1.00 88.94 144 ILE A O 1
ATOM 1147 N N . GLU A 1 145 ? 9.196 -0.520 -11.610 1.00 88.88 145 GLU A N 1
ATOM 1148 C CA . GLU A 1 145 ? 9.310 -1.068 -12.969 1.00 88.88 145 GLU A CA 1
ATOM 1149 C C . GLU A 1 145 ? 10.753 -1.000 -13.478 1.00 88.88 145 GLU A C 1
ATOM 1151 O O . GLU A 1 145 ? 11.264 -1.974 -14.032 1.00 88.88 145 GLU A O 1
ATOM 1156 N N . THR A 1 146 ? 11.436 0.120 -13.228 1.00 86.62 146 THR A N 1
ATOM 1157 C CA . THR A 1 146 ? 12.842 0.302 -13.604 1.00 86.62 146 THR A CA 1
ATOM 1158 C C . THR A 1 146 ? 13.775 -0.598 -12.792 1.00 86.62 146 THR A C 1
ATOM 1160 O O . THR A 1 146 ? 14.645 -1.241 -13.374 1.00 86.62 146 THR A O 1
ATOM 1163 N N . ILE A 1 147 ? 13.586 -0.700 -11.469 1.00 86.56 147 ILE A N 1
ATOM 1164 C CA . ILE A 1 147 ? 14.442 -1.524 -10.590 1.00 86.56 147 ILE A CA 1
ATOM 1165 C C . ILE A 1 147 ? 14.329 -3.016 -10.926 1.00 86.56 147 ILE A C 1
ATOM 1167 O O . ILE A 1 147 ? 15.339 -3.711 -10.996 1.00 86.56 147 ILE A O 1
ATOM 1171 N N . PHE A 1 148 ? 13.110 -3.514 -11.131 1.00 85.81 148 PHE A N 1
ATOM 1172 C CA . PHE A 1 148 ? 12.856 -4.934 -11.390 1.00 85.81 148 PHE A CA 1
ATOM 1173 C C . PHE A 1 148 ? 12.805 -5.286 -12.882 1.00 85.81 148 PHE A C 1
ATOM 1175 O O . PHE A 1 148 ? 12.510 -6.426 -13.234 1.00 85.81 148 PHE A O 1
ATOM 1182 N N . LEU A 1 149 ? 1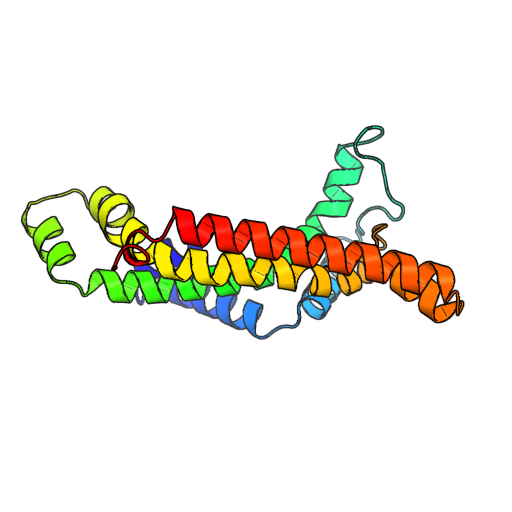3.088 -4.321 -13.764 1.00 85.56 149 LEU A N 1
ATOM 1183 C CA . LEU A 1 149 ? 13.063 -4.473 -15.221 1.00 85.56 149 LEU A CA 1
ATOM 1184 C C . LEU A 1 149 ? 11.734 -5.032 -15.763 1.00 85.56 149 LEU A C 1
ATOM 1186 O O . LEU A 1 149 ? 11.706 -5.688 -16.807 1.00 85.56 149 LEU A O 1
ATOM 1190 N N . VAL A 1 150 ? 10.627 -4.725 -15.086 1.00 86.00 150 VAL A N 1
ATOM 1191 C CA . VAL A 1 150 ? 9.276 -5.116 -15.503 1.00 86.00 150 VAL A CA 1
ATOM 1192 C C . VAL A 1 150 ? 8.797 -4.141 -16.587 1.00 86.00 150 VAL A C 1
ATOM 1194 O O . VAL A 1 150 ? 8.959 -2.929 -16.423 1.00 86.00 150 VAL A O 1
ATOM 1197 N N . PRO A 1 151 ? 8.240 -4.620 -17.713 1.00 84.19 151 PRO A N 1
ATOM 1198 C CA . PRO A 1 151 ? 7.676 -3.749 -18.732 1.00 84.19 151 PRO A CA 1
ATOM 1199 C C . PRO A 1 151 ? 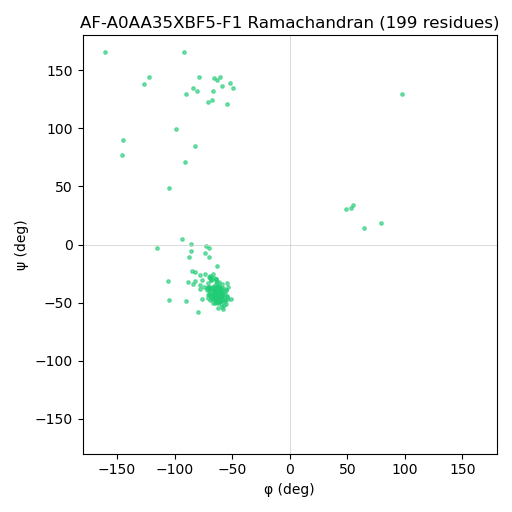6.429 -3.054 -18.185 1.00 84.19 151 PRO A C 1
ATOM 1201 O O . PRO A 1 151 ? 5.484 -3.702 -17.735 1.00 84.19 151 PRO A O 1
ATOM 1204 N N . GLY A 1 152 ? 6.428 -1.727 -18.244 1.00 86.94 152 GLY A N 1
ATOM 1205 C CA . GLY A 1 152 ? 5.317 -0.900 -17.799 1.00 86.94 152 GLY A CA 1
ATOM 1206 C C . GLY A 1 152 ? 5.374 0.495 -18.411 1.00 86.94 152 GLY A C 1
ATOM 1207 O O . GLY A 1 152 ? 6.383 0.903 -18.994 1.00 86.94 152 GLY A O 1
ATOM 1208 N N . MET A 1 153 ? 4.256 1.218 -18.313 1.00 87.75 153 MET A N 1
ATOM 1209 C CA . MET A 1 153 ? 4.127 2.563 -18.887 1.00 87.75 153 MET A CA 1
ATOM 1210 C C . MET A 1 153 ? 5.089 3.562 -18.238 1.00 87.75 153 MET A C 1
ATOM 1212 O O . MET A 1 153 ? 5.527 4.501 -18.898 1.00 87.75 153 MET A O 1
ATOM 1216 N N . GLY A 1 154 ? 5.444 3.358 -16.968 1.00 87.00 154 GLY A N 1
ATOM 1217 C CA . GLY A 1 154 ? 6.380 4.215 -16.257 1.00 87.00 154 GLY A CA 1
ATOM 1218 C C . GLY A 1 154 ? 7.798 4.083 -16.792 1.00 87.00 154 GLY A C 1
ATOM 1219 O O . GLY A 1 154 ? 8.436 5.086 -17.105 1.00 87.00 154 GLY A O 1
ATOM 1220 N N . ARG A 1 155 ? 8.274 2.850 -16.965 1.00 88.00 155 ARG A N 1
ATOM 1221 C CA . ARG A 1 155 ? 9.575 2.602 -17.594 1.00 88.00 155 ARG A CA 1
ATOM 1222 C C . ARG A 1 155 ? 9.621 3.130 -19.030 1.00 88.00 155 ARG A C 1
ATOM 1224 O O . ARG A 1 155 ? 10.577 3.810 -19.386 1.00 88.00 155 ARG A O 1
ATOM 1231 N N . LEU A 1 156 ? 8.567 2.900 -19.820 1.00 89.88 156 LEU A N 1
ATOM 1232 C CA . LEU A 1 156 ? 8.460 3.443 -21.182 1.00 89.88 156 LEU A CA 1
ATOM 1233 C C . LEU A 1 156 ? 8.534 4.975 -21.204 1.00 89.88 156 LEU A C 1
ATOM 1235 O O . LEU A 1 156 ? 9.172 5.545 -22.088 1.00 89.88 156 LEU A O 1
ATOM 1239 N N . LEU A 1 157 ? 7.918 5.650 -20.228 1.00 89.94 157 LEU A N 1
ATOM 1240 C CA . LEU A 1 157 ? 8.005 7.103 -20.088 1.00 89.94 157 LEU A CA 1
ATOM 1241 C C . LEU A 1 157 ? 9.449 7.553 -19.832 1.00 89.94 157 LEU A C 1
ATOM 1243 O O . LEU A 1 157 ? 9.920 8.477 -20.490 1.00 89.94 157 LEU A O 1
ATOM 1247 N N . VAL A 1 158 ? 10.155 6.892 -18.908 1.00 89.50 158 VAL A N 1
ATOM 1248 C CA . VAL A 1 158 ? 11.565 7.189 -18.599 1.00 89.50 158 VAL A CA 1
ATOM 1249 C C . VAL A 1 158 ? 12.441 6.989 -19.834 1.00 89.50 158 VAL A C 1
ATOM 1251 O O . VAL A 1 158 ? 13.204 7.887 -20.191 1.00 89.50 158 VAL A O 1
ATOM 1254 N N . ASP A 1 159 ? 12.283 5.864 -20.529 1.00 90.56 159 ASP A N 1
ATOM 1255 C CA . ASP A 1 159 ? 13.035 5.569 -21.749 1.00 90.56 159 ASP A CA 1
ATOM 1256 C C . ASP A 1 159 ? 12.751 6.616 -22.843 1.00 90.56 159 ASP A C 1
ATOM 1258 O O . ASP A 1 159 ? 13.675 7.084 -23.510 1.00 90.56 159 ASP A O 1
ATOM 1262 N N . SER A 1 160 ? 11.502 7.066 -22.984 1.00 91.62 160 SER A N 1
ATOM 1263 C CA . SER A 1 160 ? 11.114 8.096 -23.963 1.00 91.62 160 SER A CA 1
ATOM 1264 C C . SER A 1 160 ? 11.710 9.470 -23.643 1.00 91.62 160 SER A C 1
ATOM 1266 O O . SER A 1 160 ? 12.122 10.191 -24.552 1.00 91.62 160 SER A O 1
ATOM 1268 N N . ILE A 1 161 ? 11.816 9.826 -22.356 1.00 92.12 161 ILE A N 1
ATOM 1269 C CA . ILE A 1 161 ? 12.488 11.054 -21.899 1.00 92.12 161 ILE A CA 1
ATOM 1270 C C . ILE A 1 161 ? 13.969 11.030 -22.282 1.00 92.12 161 ILE A C 1
ATOM 1272 O O . ILE A 1 161 ? 14.485 12.025 -22.795 1.00 92.12 161 ILE A O 1
ATOM 1276 N N . LEU A 1 162 ? 14.646 9.897 -22.077 1.00 93.44 162 LEU A N 1
ATOM 1277 C CA . LEU A 1 162 ? 16.066 9.746 -22.404 1.00 93.44 162 LEU A CA 1
ATOM 1278 C C . LEU A 1 162 ? 16.328 9.857 -23.913 1.00 93.44 162 LEU A C 1
ATOM 1280 O O . LEU A 1 162 ? 17.302 10.492 -24.317 1.00 93.44 162 LEU A O 1
ATOM 1284 N N . HIS A 1 163 ? 15.431 9.314 -24.739 1.00 94.94 163 HIS A N 1
ATOM 1285 C CA . HIS A 1 163 ? 15.520 9.384 -26.203 1.00 94.94 163 HIS A CA 1
ATOM 1286 C C . HIS A 1 163 ? 14.911 10.660 -26.806 1.00 94.94 163 HIS A C 1
ATOM 1288 O O . HIS A 1 163 ? 14.958 10.840 -28.022 1.00 94.94 163 HIS A O 1
ATOM 1294 N N . ARG A 1 164 ? 14.379 11.568 -25.974 1.00 94.00 164 ARG A N 1
ATOM 1295 C CA . ARG A 1 164 ? 13.699 12.808 -26.391 1.00 94.00 164 ARG A CA 1
ATOM 1296 C C . ARG A 1 164 ? 12.546 12.571 -27.375 1.00 94.00 164 ARG A C 1
ATOM 1298 O O . ARG A 1 164 ? 12.279 13.407 -28.237 1.00 94.00 164 ARG A O 1
ATOM 1305 N N . ASP A 1 165 ? 11.842 11.452 -27.234 1.00 94.56 165 ASP A N 1
ATOM 1306 C CA . ASP A 1 165 ? 10.652 11.156 -28.030 1.00 94.56 165 ASP A CA 1
ATOM 1307 C C . ASP A 1 165 ? 9.431 11.864 -27.425 1.00 94.56 165 ASP A C 1
ATOM 1309 O O . ASP A 1 165 ? 8.681 11.314 -26.615 1.00 94.56 165 ASP A O 1
ATOM 1313 N N . TYR A 1 166 ? 9.252 13.134 -27.793 1.00 93.56 166 TYR A N 1
ATOM 1314 C CA . TYR A 1 166 ? 8.166 13.969 -27.276 1.00 93.56 166 TYR A CA 1
ATOM 1315 C C . TYR A 1 166 ? 6.772 13.430 -27.622 1.00 93.56 166 TYR A C 1
ATOM 1317 O O . TYR A 1 166 ? 5.852 13.574 -26.814 1.00 93.56 166 TYR A O 1
ATOM 1325 N N . THR A 1 167 ? 6.615 12.773 -28.775 1.00 95.56 167 THR A N 1
ATOM 1326 C CA . THR A 1 167 ? 5.340 12.178 -29.201 1.00 95.56 167 THR A CA 1
ATOM 1327 C C . THR A 1 167 ? 4.951 11.029 -28.277 1.00 95.56 167 THR A C 1
ATOM 1329 O O . THR A 1 167 ? 3.810 10.955 -27.807 1.00 95.56 167 THR A O 1
ATOM 1332 N N . MET A 1 168 ? 5.910 10.155 -27.964 1.00 93.94 168 MET A N 1
ATOM 1333 C CA . MET A 1 168 ? 5.700 9.038 -27.049 1.00 93.94 168 MET A CA 1
ATOM 1334 C C . MET A 1 168 ? 5.438 9.525 -25.619 1.00 93.94 168 MET A C 1
ATOM 1336 O O . MET A 1 168 ? 4.481 9.078 -24.986 1.00 93.94 168 MET A O 1
ATOM 1340 N N . ILE A 1 169 ? 6.204 10.512 -25.137 1.00 94.00 169 ILE A N 1
ATOM 1341 C CA . ILE A 1 169 ? 5.984 11.137 -23.821 1.00 94.00 169 ILE A CA 1
ATOM 1342 C C . ILE A 1 169 ? 4.557 11.680 -23.714 1.00 94.00 169 ILE A C 1
ATOM 1344 O O . ILE A 1 169 ? 3.850 11.357 -22.760 1.00 94.00 169 ILE A O 1
ATOM 1348 N N . GLN A 1 170 ? 4.110 12.477 -24.689 1.00 93.69 170 GLN A N 1
ATOM 1349 C CA . GLN A 1 170 ? 2.776 13.076 -24.662 1.00 93.69 170 GLN A CA 1
ATOM 1350 C C . GLN A 1 170 ? 1.673 12.012 -24.677 1.00 93.69 170 GLN A C 1
ATOM 1352 O O . GLN A 1 170 ? 0.693 12.133 -23.940 1.00 93.69 170 GLN A O 1
ATOM 1357 N N . SER A 1 171 ? 1.850 10.955 -25.471 1.00 94.25 171 SER A N 1
ATOM 1358 C CA . SER A 1 171 ? 0.902 9.841 -25.559 1.00 94.25 171 SER A CA 1
ATOM 1359 C C . SER A 1 171 ? 0.788 9.092 -24.229 1.00 94.25 171 SER A C 1
ATOM 1361 O O . SER A 1 171 ? -0.317 8.879 -23.730 1.00 94.25 171 SER A O 1
ATOM 1363 N N . ILE A 1 172 ? 1.923 8.756 -23.607 1.00 92.06 172 ILE A N 1
ATOM 1364 C CA . ILE A 1 172 ? 1.950 8.060 -22.315 1.00 92.06 172 ILE A CA 1
ATOM 1365 C C . ILE A 1 172 ? 1.348 8.942 -21.215 1.00 92.06 172 ILE A C 1
ATOM 1367 O O . ILE A 1 172 ? 0.516 8.474 -20.439 1.00 92.06 172 ILE A O 1
ATOM 1371 N N . VAL A 1 173 ? 1.715 10.226 -21.162 1.00 91.56 173 VAL A N 1
ATOM 1372 C CA . VAL A 1 173 ? 1.188 11.167 -20.162 1.00 91.56 173 VAL A CA 1
ATOM 1373 C C . VAL A 1 173 ? -0.326 11.337 -20.302 1.00 91.56 173 VAL A C 1
ATOM 1375 O O . VAL A 1 173 ? -1.019 11.317 -19.288 1.00 91.56 173 VAL A O 1
ATOM 1378 N N . MET A 1 174 ? -0.859 11.441 -21.526 1.00 94.12 174 MET A N 1
ATOM 1379 C CA . MET A 1 174 ? -2.307 11.486 -21.782 1.00 94.12 174 MET A CA 1
ATOM 1380 C C . MET A 1 174 ? -3.026 10.243 -21.245 1.00 94.12 174 MET A C 1
ATOM 1382 O O . MET A 1 174 ? -4.030 10.367 -20.544 1.00 94.12 174 MET A O 1
ATOM 1386 N N . VAL A 1 175 ? -2.503 9.048 -21.539 1.00 92.69 175 VAL A N 1
ATOM 1387 C CA . VAL A 1 175 ? -3.094 7.780 -21.080 1.00 92.69 175 VAL A CA 1
ATOM 1388 C C . VAL A 1 175 ? -3.052 7.673 -19.556 1.00 92.69 175 VAL A C 1
ATOM 1390 O O . VAL A 1 175 ? -4.065 7.342 -18.938 1.00 92.69 175 VAL A O 1
ATOM 1393 N N . ILE A 1 176 ? -1.915 8.004 -18.934 1.00 89.00 176 ILE A N 1
ATOM 1394 C CA . ILE A 1 176 ? -1.774 8.009 -17.473 1.00 89.00 176 ILE A CA 1
ATOM 1395 C C . ILE A 1 176 ? -2.744 9.017 -16.850 1.00 89.00 176 ILE A C 1
ATOM 1397 O O . ILE A 1 176 ? -3.441 8.670 -15.898 1.00 89.00 176 ILE A O 1
ATOM 1401 N N . ALA A 1 177 ? -2.834 10.236 -17.387 1.00 89.81 177 ALA A N 1
ATOM 1402 C CA . ALA A 1 177 ? -3.737 11.265 -16.882 1.00 89.81 177 ALA A CA 1
ATOM 1403 C C . ALA A 1 177 ? -5.203 10.816 -16.957 1.00 89.81 177 ALA A C 1
ATOM 1405 O O . ALA A 1 177 ? -5.924 10.913 -15.965 1.00 89.81 177 ALA A O 1
ATOM 1406 N N . PHE A 1 178 ? -5.632 10.260 -18.094 1.00 92.31 178 PHE A N 1
ATOM 1407 C CA . PHE A 1 178 ? -6.979 9.716 -18.250 1.00 92.31 178 PHE A CA 1
ATOM 1408 C C . PHE A 1 178 ? -7.263 8.587 -17.250 1.00 92.31 178 PHE A C 1
ATOM 1410 O O . PHE A 1 178 ? -8.301 8.594 -16.591 1.00 92.31 178 PHE A O 1
ATOM 1417 N N . MET A 1 179 ? -6.326 7.649 -17.081 1.00 88.88 179 MET A N 1
ATOM 1418 C CA . MET A 1 179 ? -6.463 6.542 -16.133 1.00 88.88 179 MET A CA 1
ATOM 1419 C C . MET A 1 179 ? -6.558 7.035 -14.682 1.00 88.88 179 MET A C 1
ATOM 1421 O O . MET A 1 179 ? -7.395 6.547 -13.926 1.00 88.88 179 MET A O 1
ATOM 1425 N N . VAL A 1 180 ? -5.740 8.019 -14.294 1.00 85.69 180 VAL A N 1
ATOM 1426 C CA . VAL A 1 180 ? -5.790 8.643 -12.961 1.00 85.69 180 VAL A CA 1
ATOM 1427 C C . VAL A 1 180 ? -7.140 9.318 -12.731 1.00 85.69 180 VAL A C 1
ATOM 1429 O O . VAL A 1 180 ? -7.746 9.119 -11.681 1.00 85.69 180 VAL A O 1
ATOM 1432 N N . LEU A 1 181 ? -7.636 10.083 -13.708 1.00 89.44 181 LEU A N 1
ATOM 1433 C CA . LEU A 1 181 ? -8.945 10.733 -13.617 1.00 89.44 181 LEU A CA 1
ATOM 1434 C C . LEU A 1 181 ? -10.079 9.707 -13.500 1.00 89.44 181 LEU A C 1
ATOM 1436 O O . LEU A 1 181 ? -10.957 9.866 -12.655 1.00 89.44 181 LEU A O 1
ATOM 1440 N N . ALA A 1 182 ? -10.036 8.633 -14.291 1.00 89.69 182 ALA A N 1
ATOM 1441 C CA . ALA A 1 182 ? -11.014 7.552 -14.223 1.00 89.69 182 ALA A CA 1
ATOM 1442 C C . ALA A 1 182 ? -10.990 6.836 -12.861 1.00 89.69 182 ALA A C 1
ATOM 1444 O O . ALA A 1 182 ? -12.043 6.580 -12.281 1.00 89.69 182 ALA A O 1
ATOM 1445 N N . LEU A 1 183 ? -9.802 6.550 -12.318 1.00 85.88 183 LEU A N 1
ATOM 1446 C CA . LEU A 1 183 ? -9.654 5.933 -10.998 1.00 85.88 183 LEU A CA 1
ATOM 1447 C C . LEU A 1 183 ? -10.155 6.845 -9.877 1.00 85.88 183 LEU A C 1
ATOM 1449 O O . LEU A 1 183 ? -10.863 6.366 -8.994 1.00 85.88 183 LEU A O 1
ATOM 1453 N N . ASN A 1 184 ? -9.838 8.140 -9.925 1.00 84.81 184 ASN A N 1
ATOM 1454 C CA . ASN A 1 184 ? -10.355 9.105 -8.956 1.00 84.81 184 ASN A CA 1
ATOM 1455 C C . ASN A 1 184 ? -11.885 9.165 -9.003 1.00 84.81 184 ASN A C 1
ATOM 1457 O O . ASN A 1 184 ? -12.518 9.069 -7.961 1.00 84.81 184 ASN A O 1
ATOM 1461 N N . LEU A 1 185 ? -12.484 9.201 -10.198 1.00 86.62 185 LEU A N 1
ATOM 1462 C CA . LEU A 1 185 ? -13.940 9.164 -10.345 1.00 86.62 185 LEU A CA 1
ATOM 1463 C C . LEU A 1 185 ? -14.550 7.890 -9.739 1.00 86.62 185 LEU A C 1
ATOM 1465 O O . LEU A 1 185 ? -15.564 7.962 -9.050 1.00 86.62 185 LEU A O 1
ATOM 1469 N N . VAL A 1 186 ? -13.939 6.720 -9.959 1.00 85.69 186 VAL A N 1
ATOM 1470 C CA . VAL A 1 186 ? -14.389 5.460 -9.339 1.00 85.69 186 VAL A CA 1
ATOM 1471 C C . VAL A 1 186 ? -14.307 5.540 -7.816 1.00 85.69 186 VAL A C 1
ATOM 1473 O O . VAL A 1 186 ? -15.235 5.117 -7.130 1.00 85.69 186 VAL A O 1
ATOM 1476 N N . VAL A 1 187 ? -13.217 6.087 -7.282 1.00 79.38 187 VAL A N 1
ATOM 1477 C CA . VAL A 1 187 ? -13.025 6.276 -5.841 1.00 79.38 187 VAL A CA 1
ATOM 1478 C C . VAL A 1 187 ? -14.078 7.230 -5.265 1.00 79.38 187 VAL A C 1
ATOM 1480 O O . VAL A 1 187 ? -14.690 6.902 -4.250 1.00 79.38 187 VAL A O 1
ATOM 1483 N N . ASP A 1 188 ? -14.361 8.346 -5.934 1.00 81.25 188 ASP A N 1
ATOM 1484 C CA . ASP A 1 188 ? -15.379 9.317 -5.522 1.00 81.25 188 ASP A CA 1
ATOM 1485 C C . ASP A 1 188 ? -16.792 8.717 -5.551 1.00 81.25 188 ASP A C 1
A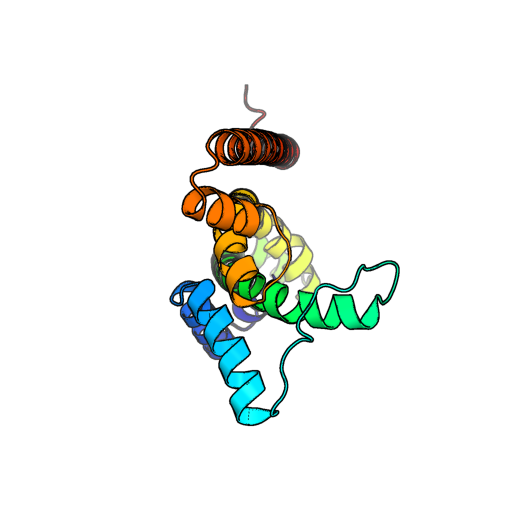TOM 1487 O O . ASP A 1 188 ? -17.568 8.899 -4.612 1.00 81.25 188 ASP A O 1
ATOM 1491 N N . LEU A 1 189 ? -17.121 7.926 -6.578 1.00 83.31 189 LEU A N 1
ATOM 1492 C CA . LEU A 1 189 ? -18.388 7.192 -6.652 1.00 83.31 189 LEU A CA 1
ATOM 1493 C C . LEU A 1 189 ? -18.509 6.140 -5.544 1.00 83.31 189 LEU A C 1
ATOM 1495 O O . LEU A 1 189 ? -19.580 5.983 -4.954 1.00 83.31 189 LEU A O 1
ATOM 1499 N N . LEU A 1 190 ? -17.419 5.429 -5.234 1.00 78.19 190 LEU A N 1
ATOM 1500 C CA . LEU A 1 190 ? -17.385 4.487 -4.117 1.00 78.19 190 LEU A CA 1
ATOM 1501 C C . LEU A 1 190 ? -17.601 5.207 -2.786 1.00 78.19 190 LEU A C 1
ATOM 1503 O O . LEU A 1 190 ? -18.376 4.704 -1.976 1.00 78.19 190 LEU A O 1
ATOM 1507 N N . TYR A 1 191 ? -16.991 6.377 -2.568 1.00 69.56 191 TYR A N 1
ATOM 1508 C CA . TYR A 1 191 ? -17.271 7.198 -1.386 1.00 69.56 191 TYR A CA 1
ATOM 1509 C C . TYR A 1 191 ? -18.729 7.625 -1.314 1.00 69.56 191 TYR A C 1
ATOM 1511 O O . TYR A 1 191 ? -19.349 7.440 -0.271 1.00 69.56 191 TYR A O 1
ATOM 1519 N N . ALA A 1 192 ? -19.290 8.132 -2.414 1.00 72.56 192 ALA A N 1
ATOM 1520 C CA . ALA A 1 192 ? -20.688 8.545 -2.475 1.00 72.56 192 ALA A CA 1
ATOM 1521 C C . ALA A 1 192 ? -21.657 7.394 -2.153 1.00 72.56 192 ALA A C 1
ATOM 1523 O O . ALA A 1 192 ? -22.702 7.609 -1.544 1.00 72.56 192 ALA A O 1
ATOM 1524 N N . TRP A 1 193 ? -21.307 6.164 -2.535 1.00 75.88 193 TRP A N 1
ATOM 1525 C CA . TRP A 1 193 ? -22.095 4.976 -2.214 1.00 75.88 193 TRP A CA 1
ATOM 1526 C C . TRP A 1 193 ? -21.904 4.490 -0.767 1.00 75.88 193 TRP A C 1
ATOM 1528 O O . TRP A 1 193 ? -22.861 4.039 -0.136 1.00 75.88 193 TRP A O 1
ATOM 1538 N N . LEU A 1 194 ? -20.679 4.563 -0.238 1.00 66.69 194 LEU A N 1
ATOM 1539 C CA . LEU A 1 194 ? -20.329 4.067 1.097 1.00 66.69 194 LEU A CA 1
ATOM 1540 C C . LEU A 1 194 ? -20.658 5.030 2.237 1.00 66.69 194 LEU A C 1
ATOM 1542 O O . LEU A 1 194 ? -20.802 4.560 3.367 1.00 66.69 194 LEU A O 1
ATOM 1546 N N . ASP A 1 195 ? -20.750 6.334 1.977 1.00 65.25 195 ASP A N 1
ATOM 1547 C CA . ASP A 1 195 ? -21.036 7.337 2.999 1.00 65.25 195 ASP A CA 1
ATOM 1548 C C . ASP A 1 195 ? -22.527 7.742 3.006 1.00 65.25 195 ASP A C 1
ATOM 1550 O O . ASP A 1 195 ? -22.960 8.594 2.226 1.00 65.25 195 ASP A O 1
ATOM 1554 N N . PRO A 1 196 ? -23.348 7.182 3.917 1.00 57.06 196 PRO A N 1
ATOM 1555 C CA . PRO A 1 196 ? -24.746 7.573 4.067 1.00 57.06 196 PRO A CA 1
ATOM 1556 C C . PRO A 1 196 ? -24.941 8.977 4.670 1.00 57.06 196 PRO A C 1
ATOM 1558 O O . PRO A 1 196 ? -26.087 9.406 4.783 1.00 57.06 196 PRO A O 1
ATOM 1561 N N . ARG A 1 197 ? -23.880 9.704 5.067 1.00 56.19 197 ARG A N 1
ATOM 1562 C CA . ARG A 1 197 ? -23.976 11.061 5.645 1.00 56.19 197 ARG A CA 1
ATOM 1563 C C . ARG A 1 197 ? -23.970 12.183 4.608 1.00 56.19 197 ARG A C 1
ATOM 1565 O O . ARG A 1 197 ? -24.305 13.307 4.960 1.00 56.19 197 ARG A O 1
ATOM 1572 N N . ILE A 1 198 ? -23.667 11.881 3.344 1.00 52.34 198 ILE A N 1
ATOM 1573 C CA . ILE A 1 198 ? -23.764 12.843 2.228 1.00 52.34 198 ILE A CA 1
ATOM 1574 C C . ILE A 1 198 ? -25.244 13.090 1.847 1.00 52.34 198 ILE A C 1
ATOM 1576 O O . ILE A 1 198 ? -25.565 13.993 1.085 1.00 52.34 198 ILE A O 1
ATOM 1580 N N . ARG A 1 199 ? -26.183 12.333 2.439 1.00 46.34 199 ARG A N 1
ATOM 1581 C CA . ARG A 1 199 ? -27.623 12.625 2.424 1.00 46.34 199 ARG A CA 1
ATOM 1582 C C . ARG A 1 199 ? -28.028 13.474 3.630 1.00 46.34 199 ARG A C 1
ATOM 1584 O O . ARG A 1 199 ? -28.699 12.982 4.531 1.00 46.34 199 ARG A O 1
ATOM 1591 N N . TYR A 1 200 ? -27.626 14.735 3.627 1.00 43.41 200 TYR A N 1
ATOM 1592 C CA . TYR A 1 200 ? -28.314 15.800 4.357 1.00 43.41 200 TYR A CA 1
ATOM 1593 C C . TYR A 1 200 ? -28.200 17.085 3.532 1.00 43.41 200 TYR A C 1
ATOM 1595 O O . TYR A 1 200 ? -27.303 17.881 3.778 1.00 43.41 200 TYR A O 1
ATOM 1603 N N . GLU A 1 201 ? -29.005 17.191 2.471 1.00 41.94 201 GLU A N 1
ATOM 1604 C CA . GLU A 1 201 ? -30.204 18.047 2.372 1.00 41.94 201 GLU A CA 1
ATOM 1605 C C . GLU A 1 201 ? -31.211 17.381 1.418 1.00 41.94 201 GLU A C 1
ATOM 1607 O O . GLU A 1 201 ? -30.762 16.778 0.413 1.00 41.94 201 GLU A O 1
#

Organism: Geodia barretti (NCBI:txid519541)

Secondary structure (DSSP, 8-state):
-HHHHHHHHTTTSHHHHHHHHHHHHHHHS-HHHHHHHHHHHHHHHHS--PPSSPPPTTT-HHHHHHHHHHHHHHHHHHHHHHHHHHHHHHHHHHHTSHHHHHHHHTT--HHHIIIIIIIHHHHHHHHHHHHHHHHHHHHHHHHHHHHTT---HHHHHHHHHHTT-HHHHHHHHHHHHHHHHHHHHHHHHHHHHH-GGG---

Mean predicted aligned error: 7.04 Å

InterPro domains:
  IPR000515 ABC transporter type 1, transmembrane domain MetI-like [PF00528] (2-199)
  IPR000515 ABC transporter type 1, transmembrane domain MetI-like [PS50928] (1-191)
  IPR000515 ABC transporter type 1, transmembrane domain MetI-like [cd06261] (1-189)
  IPR035906 MetI-like superfamily [G3DSA:1.10.37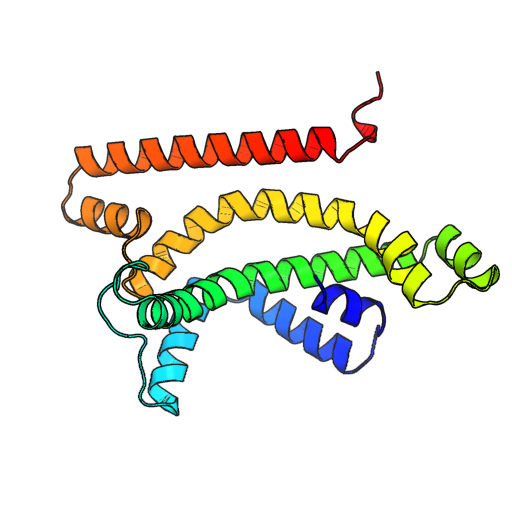20.10] (1-200)
  IPR035906 MetI-like superfamily [SSF161098] (2-185)

Foldseek 3Di:
DVLLLVLQVPPPDPSVVVLLVLLVVLQVDALLVQLVVLQVCCCVPVVDALDPDADDCVRDVPSNCSLVVSLCCSLVSNVVSVLSVLLNVQLNVQCPDVVLVVCVVVVDDPVCSSVVRRNVRSVLVSLVVNLVVVLVSLVSSLSSCVSSVPDDLSVQLVVCVVVVVVVSNVVSVVVSVVVSVVSNVVSVVVCVVPDPVVPDD

Solvent-accessible surface area (backbone atoms only — not comparable to full-atom values): 10803 Å² total; per-residue (Å²): 84,71,68,6,51,52,27,41,76,41,60,94,34,72,66,20,54,53,52,49,51,53,22,49,54,30,60,73,47,56,54,58,56,48,42,52,50,51,54,50,48,34,38,78,74,65,78,40,72,64,69,85,68,84,49,51,63,89,82,36,48,67,62,25,47,56,48,46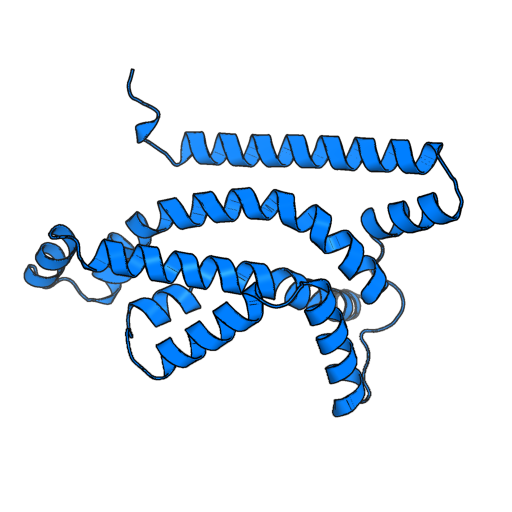,47,58,54,49,46,28,59,43,42,35,54,43,16,49,43,18,53,49,31,22,53,36,33,50,58,42,64,72,35,68,70,49,55,51,44,50,73,72,67,53,55,66,69,54,47,45,55,67,57,28,44,59,64,25,40,57,67,44,50,60,52,51,50,59,46,59,65,52,46,64,68,55,45,26,55,41,23,55,76,71,60,44,90,46,73,44,33,51,42,53,54,23,59,76,71,64,38,60,69,58,36,52,53,51,52,52,52,52,50,52,50,47,52,53,51,49,51,53,42,53,51,49,47,64,72,71,42,78,74,79,73,76,128